Protein AF-Q5LFT4-F1 (afdb_monomer_lite)

pLDDT: mean 88.05, std 17.25, range [31.53, 98.56]

Structure (mmCIF, N/CA/C/O backbone):
data_AF-Q5LFT4-F1
#
_entry.id   AF-Q5LFT4-F1
#
loop_
_atom_site.group_PDB
_atom_site.id
_atom_site.type_symbol
_atom_site.label_atom_id
_atom_site.label_alt_id
_atom_site.label_comp_id
_atom_site.label_asym_id
_atom_site.label_entity_id
_atom_site.label_seq_id
_atom_site.pdbx_PDB_ins_code
_atom_site.Cartn_x
_atom_site.Cartn_y
_atom_site.Cartn_z
_atom_site.occupancy
_atom_site.B_iso_or_equiv
_atom_site.auth_seq_id
_atom_site.auth_comp_id
_atom_site.auth_asym_id
_atom_site.auth_atom_id
_atom_site.pdbx_PDB_model_num
ATOM 1 N N . MET A 1 1 ? -59.122 -11.059 40.284 1.00 36.00 1 MET A N 1
ATOM 2 C CA . MET A 1 1 ? -59.411 -11.494 41.665 1.00 36.00 1 MET A CA 1
ATOM 3 C C . MET A 1 1 ? -59.414 -10.267 42.552 1.00 36.00 1 MET A C 1
ATOM 5 O O . MET A 1 1 ? -58.391 -9.610 42.670 1.00 36.00 1 MET A O 1
ATOM 9 N N . ILE A 1 2 ? -60.594 -9.911 43.050 1.00 34.75 2 ILE A N 1
ATOM 10 C CA . ILE A 1 2 ? -60.860 -8.735 43.880 1.00 34.75 2 ILE A CA 1
ATOM 11 C C . ILE A 1 2 ? -60.683 -9.189 45.331 1.00 34.75 2 ILE A C 1
ATOM 13 O O . ILE A 1 2 ? -61.439 -10.044 45.787 1.00 34.75 2 ILE A O 1
ATOM 17 N N . TYR A 1 3 ? -59.676 -8.677 46.039 1.00 35.31 3 TYR A N 1
ATOM 18 C CA . TYR A 1 3 ? -59.532 -8.942 47.471 1.00 35.31 3 TYR A CA 1
ATOM 19 C C . TYR A 1 3 ? -60.435 -7.983 48.251 1.00 35.31 3 TYR A C 1
ATOM 21 O O . TYR A 1 3 ? -60.160 -6.793 48.376 1.00 35.31 3 TYR A O 1
ATOM 29 N N . SER A 1 4 ? -61.546 -8.538 48.728 1.00 31.53 4 SER A N 1
ATOM 30 C CA . SER A 1 4 ? -62.495 -7.930 49.656 1.00 31.53 4 SER A CA 1
ATOM 31 C C . SER A 1 4 ? -61.867 -7.865 51.052 1.00 31.53 4 SER A C 1
ATOM 33 O O . SER A 1 4 ? -61.564 -8.902 51.637 1.00 31.53 4 SER A O 1
ATOM 35 N N . ILE A 1 5 ? -61.664 -6.661 51.587 1.00 43.78 5 ILE A N 1
ATOM 36 C CA . ILE A 1 5 ? -61.219 -6.442 52.972 1.00 43.78 5 ILE A CA 1
ATOM 37 C C . ILE A 1 5 ? -62.474 -6.411 53.861 1.00 43.78 5 ILE A C 1
ATOM 39 O O . ILE A 1 5 ? -63.347 -5.576 53.615 1.00 43.78 5 ILE A O 1
ATOM 43 N N . PRO A 1 6 ? -62.627 -7.296 54.864 1.00 46.00 6 PRO A N 1
ATOM 44 C CA . PRO A 1 6 ? -63.807 -7.294 55.713 1.00 46.00 6 PRO A CA 1
ATOM 45 C C . PRO A 1 6 ? -63.747 -6.146 56.729 1.00 46.00 6 PRO A C 1
ATOM 47 O O . PRO A 1 6 ? -62.791 -5.989 57.485 1.00 46.00 6 PRO A O 1
ATOM 50 N N . PHE A 1 7 ? -64.821 -5.362 56.728 1.00 41.53 7 PHE A N 1
ATOM 51 C CA . PHE A 1 7 ? -65.190 -4.369 57.728 1.00 41.53 7 PHE A CA 1
ATOM 52 C C . PHE A 1 7 ? -65.505 -5.104 59.044 1.00 41.53 7 PHE A C 1
ATOM 54 O O . PHE A 1 7 ? -66.474 -5.863 59.099 1.00 41.53 7 PHE A O 1
ATOM 61 N N . LEU A 1 8 ? -64.690 -4.930 60.090 1.00 37.78 8 LEU A N 1
ATOM 62 C CA . LEU A 1 8 ? -64.939 -5.533 61.404 1.00 37.78 8 LEU A CA 1
ATOM 63 C C . LEU A 1 8 ? -65.570 -4.516 62.359 1.00 37.78 8 LEU A C 1
ATOM 65 O O . LEU A 1 8 ? -65.006 -3.472 62.678 1.00 37.78 8 LEU A O 1
ATOM 69 N N . PHE A 1 9 ? -66.790 -4.871 62.749 1.00 34.69 9 PHE A N 1
ATOM 70 C CA . PHE A 1 9 ? -67.736 -4.182 63.614 1.00 34.69 9 PHE A CA 1
ATOM 71 C C . PHE A 1 9 ? -67.238 -4.100 65.070 1.00 34.69 9 PHE A C 1
ATOM 73 O O . PHE A 1 9 ? -66.646 -5.043 65.592 1.00 34.69 9 PHE A O 1
ATOM 80 N N . PHE A 1 10 ? -67.536 -2.976 65.724 1.00 38.88 10 PHE A N 1
ATOM 81 C CA . PHE A 1 10 ? -67.342 -2.719 67.155 1.00 38.88 10 PHE A CA 1
ATOM 82 C C . PHE A 1 10 ? -68.071 -3.748 68.041 1.00 38.88 10 PHE A C 1
ATOM 84 O O . PHE A 1 10 ? -69.257 -4.004 67.836 1.00 38.88 10 PHE A O 1
ATOM 91 N N . ILE A 1 11 ? -67.405 -4.236 69.096 1.00 40.25 11 ILE A N 1
ATOM 92 C CA . ILE A 1 11 ? -68.049 -4.846 70.271 1.00 40.25 11 ILE A CA 1
ATOM 93 C C . ILE A 1 11 ? -67.801 -3.925 71.470 1.00 40.25 11 ILE A C 1
ATOM 95 O O . ILE A 1 11 ? -66.658 -3.640 71.824 1.00 40.25 11 ILE A O 1
ATOM 99 N N . ILE A 1 12 ? -68.892 -3.445 72.070 1.00 46.78 12 ILE A N 1
ATOM 100 C CA . ILE A 1 12 ? -68.920 -2.630 73.289 1.00 46.78 12 ILE A CA 1
ATOM 101 C C . ILE A 1 12 ? -68.927 -3.572 74.498 1.00 46.78 12 ILE A C 1
ATOM 103 O O . ILE A 1 12 ? -69.844 -4.379 74.636 1.00 46.78 12 ILE A O 1
ATOM 107 N N . VAL A 1 13 ? -67.946 -3.428 75.393 1.00 38.72 13 VAL A N 1
ATOM 108 C CA . VAL A 1 13 ? -67.986 -3.955 76.767 1.00 38.72 13 VAL A CA 1
ATOM 109 C C . VAL A 1 13 ? -67.486 -2.861 77.722 1.00 38.72 13 VAL A C 1
ATOM 111 O O . VAL A 1 13 ? -66.327 -2.461 77.675 1.00 38.72 13 VAL A O 1
ATOM 114 N N . SER A 1 14 ? -68.390 -2.365 78.571 1.00 36.94 14 SER A N 1
ATOM 115 C CA . SER A 1 14 ? -68.135 -1.596 79.807 1.00 36.94 14 SER A CA 1
ATOM 116 C C . SER A 1 14 ? -67.739 -2.574 80.934 1.00 36.94 14 SER A C 1
ATOM 118 O O . SER A 1 14 ? -68.188 -3.711 80.900 1.00 36.94 14 SER A O 1
ATOM 120 N N . CYS A 1 15 ? -66.959 -2.293 81.984 1.00 38.97 15 CYS A N 1
ATOM 121 C CA . CYS A 1 15 ? -66.561 -1.077 82.697 1.00 38.97 15 CYS A CA 1
ATOM 122 C C . CYS A 1 15 ? -65.324 -1.411 83.563 1.00 38.97 15 CYS A C 1
ATOM 124 O O . CYS A 1 15 ? -65.348 -2.438 84.234 1.00 38.97 15 CYS A O 1
ATOM 126 N N . SER A 1 16 ? -64.341 -0.513 83.677 1.00 33.16 16 SER A N 1
ATOM 127 C CA . SER A 1 16 ? -63.605 -0.272 84.936 1.00 33.16 16 SER A CA 1
ATOM 128 C C . SER A 1 16 ? -62.656 0.914 84.772 1.00 33.16 16 SER A C 1
ATOM 130 O O . SER A 1 16 ? -61.897 0.972 83.810 1.00 33.16 16 SER A O 1
ATOM 132 N N . ASN A 1 17 ? -62.731 1.857 85.711 1.00 50.16 17 ASN A N 1
ATOM 133 C CA . ASN A 1 17 ? -61.932 3.077 85.781 1.00 50.16 17 ASN A CA 1
ATOM 134 C C . ASN A 1 17 ? -60.435 2.835 85.528 1.00 50.16 17 ASN A C 1
ATOM 136 O O . ASN A 1 17 ? -59.702 2.412 86.416 1.00 50.16 17 ASN A O 1
ATOM 140 N N . SER A 1 18 ? -59.966 3.235 84.354 1.00 38.97 18 SER A N 1
ATOM 141 C CA . SER A 1 18 ? -58.643 3.820 84.195 1.00 38.97 18 SER A CA 1
ATOM 142 C C . SER A 1 18 ? -58.851 5.049 83.341 1.00 38.97 18 SER A C 1
ATOM 144 O O . SER A 1 18 ? -59.435 4.938 82.264 1.00 38.97 18 SER A O 1
ATOM 146 N N . SER A 1 19 ? -58.449 6.203 83.859 1.00 40.53 19 SER A N 1
ATOM 147 C CA . SER A 1 19 ? -58.407 7.486 83.172 1.00 40.53 19 SER A CA 1
ATOM 148 C C . SER A 1 19 ? -58.175 7.261 81.683 1.00 40.53 19 SER A C 1
ATOM 150 O O . SER A 1 19 ? -57.100 6.806 81.297 1.00 40.53 19 SER A O 1
ATOM 152 N N . THR A 1 20 ? -59.192 7.505 80.855 1.00 46.06 20 THR A N 1
ATOM 153 C CA . THR A 1 20 ? -58.996 7.663 79.419 1.00 46.06 20 THR A CA 1
ATOM 154 C C . THR A 1 20 ? -58.021 8.813 79.283 1.00 46.06 20 THR A C 1
ATOM 156 O O . THR A 1 20 ? -58.406 9.981 79.342 1.00 46.06 20 THR A O 1
ATOM 159 N N . GLU A 1 21 ? -56.739 8.478 79.208 1.00 45.53 21 GLU A N 1
ATOM 160 C CA . GLU A 1 21 ? -55.692 9.393 78.829 1.00 45.53 21 GLU A CA 1
ATOM 161 C C . GLU A 1 21 ? -56.046 9.760 77.393 1.00 45.53 21 GLU A C 1
ATOM 163 O O . GLU A 1 21 ? -55.805 9.010 76.446 1.00 45.53 21 GLU A O 1
ATOM 168 N N . MET A 1 22 ? -56.787 10.858 77.246 1.00 52.91 22 MET A N 1
ATOM 169 C CA . MET A 1 22 ? -57.107 11.411 75.948 1.00 52.91 22 MET A CA 1
ATOM 170 C C . MET A 1 22 ? -55.776 11.809 75.331 1.00 52.91 22 MET A C 1
ATOM 172 O O . MET A 1 22 ? -55.240 12.880 75.610 1.00 52.91 22 MET A O 1
ATOM 176 N N . VAL A 1 23 ? -55.207 10.907 74.531 1.00 57.97 23 VAL A N 1
ATOM 177 C CA . VAL A 1 23 ? -54.026 11.184 73.726 1.00 57.97 23 VAL A CA 1
ATOM 178 C C . VAL A 1 23 ? -54.351 12.437 72.925 1.00 57.97 23 VAL A C 1
ATOM 180 O O . VAL A 1 23 ? -55.285 12.446 72.122 1.00 57.97 23 VAL A O 1
ATOM 183 N N . ALA A 1 24 ? -53.627 13.519 73.215 1.00 69.12 24 ALA A N 1
ATOM 184 C CA . ALA A 1 24 ? -53.863 14.808 72.590 1.00 69.12 24 ALA A CA 1
ATOM 185 C C . ALA A 1 24 ? -53.864 14.637 71.066 1.00 69.12 24 ALA A C 1
ATOM 187 O O . ALA A 1 24 ? -52.971 13.989 70.517 1.00 69.12 24 ALA A O 1
ATOM 188 N N . LYS A 1 25 ? -54.852 15.229 70.385 1.00 75.75 25 LYS A N 1
ATOM 189 C CA . LYS A 1 25 ? -54.994 15.205 68.919 1.00 75.75 25 LYS A CA 1
ATOM 190 C C . LYS A 1 25 ? -53.668 15.507 68.198 1.00 75.75 25 LYS A C 1
ATOM 192 O O . LYS A 1 25 ? -53.343 14.861 67.210 1.00 75.75 25 LYS A O 1
ATOM 197 N N . SER A 1 26 ? -52.846 16.378 68.788 1.00 80.19 26 SER A N 1
ATOM 198 C CA . SER A 1 26 ? -51.495 16.715 68.331 1.00 80.19 26 SER A CA 1
ATOM 199 C C . SER A 1 26 ? -50.545 15.520 68.170 1.00 80.19 26 SER A C 1
ATOM 201 O O . SER A 1 26 ? -49.732 15.530 67.253 1.00 80.19 26 SER A O 1
ATOM 203 N N . LYS A 1 27 ? -50.636 14.476 69.007 1.00 78.62 27 LYS A N 1
ATOM 204 C CA . LYS A 1 27 ? -49.818 13.255 68.871 1.00 78.62 27 LYS A CA 1
ATOM 205 C C . LYS A 1 27 ? -50.250 12.403 67.674 1.00 78.62 27 LYS A C 1
ATOM 207 O O . LYS A 1 27 ? -49.397 11.814 67.016 1.00 78.62 27 LYS A O 1
ATOM 212 N N . TYR A 1 28 ? -51.550 12.347 67.375 1.00 79.62 28 TYR A N 1
ATOM 213 C CA . TYR A 1 28 ? -52.054 11.669 66.177 1.00 79.62 28 TYR A CA 1
ATOM 214 C C . TYR A 1 28 ? -51.706 12.450 64.908 1.00 79.62 28 TYR A C 1
ATOM 216 O O . TYR A 1 28 ? -51.195 11.860 63.960 1.00 79.62 28 TYR A O 1
ATOM 224 N N . ASP A 1 29 ? -51.903 13.769 64.922 1.00 85.56 29 ASP A N 1
ATOM 225 C CA . ASP A 1 29 ? -51.567 14.649 63.801 1.00 85.56 29 ASP A CA 1
ATOM 226 C C . ASP A 1 29 ? -50.057 14.602 63.483 1.00 85.56 29 ASP A C 1
ATOM 228 O O . ASP A 1 29 ? -49.676 14.510 62.317 1.00 85.56 29 ASP A O 1
ATOM 232 N N . ALA A 1 30 ? -49.192 14.562 64.507 1.00 86.75 30 ALA A N 1
ATOM 233 C CA . ALA A 1 30 ? -47.745 14.398 64.339 1.00 86.75 30 ALA A CA 1
ATOM 234 C C . ALA A 1 30 ? -47.373 13.055 63.691 1.00 86.75 30 ALA A C 1
ATOM 236 O O . ALA A 1 30 ? -46.549 13.015 62.782 1.00 86.75 30 ALA A O 1
ATOM 237 N N . LYS A 1 31 ? -48.017 11.957 64.107 1.00 85.94 31 LYS A N 1
ATOM 238 C CA . LYS A 1 31 ? -47.759 10.630 63.534 1.00 85.94 31 LYS A CA 1
ATOM 239 C C . LYS A 1 31 ? -48.240 10.530 62.082 1.00 85.94 31 LYS A C 1
ATOM 241 O O . LYS A 1 31 ? -47.582 9.910 61.256 1.00 85.94 31 LYS A O 1
ATOM 246 N N . ILE A 1 32 ? -49.367 11.162 61.749 1.00 85.75 32 ILE A N 1
ATOM 247 C CA . ILE A 1 32 ? -49.861 11.265 60.365 1.00 85.75 32 ILE A CA 1
ATOM 248 C C . ILE A 1 32 ? -48.874 12.057 59.496 1.00 85.75 32 ILE A C 1
ATOM 250 O O . ILE A 1 32 ? -48.607 11.652 58.365 1.00 85.75 32 ILE A O 1
ATOM 254 N N . ALA A 1 33 ? -48.314 13.152 60.017 1.00 89.50 33 ALA A N 1
ATOM 255 C CA . ALA A 1 33 ? -47.294 13.933 59.320 1.00 89.50 33 ALA A CA 1
ATOM 256 C C . ALA A 1 33 ? -46.006 13.123 59.087 1.00 89.50 33 ALA A C 1
ATOM 258 O O . ALA A 1 33 ? -45.506 13.106 57.966 1.00 89.50 33 ALA A O 1
ATOM 259 N N . GLU A 1 34 ? -45.533 12.385 60.095 1.00 89.12 34 GLU A N 1
ATOM 260 C CA . GLU A 1 34 ? -44.371 11.490 59.989 1.00 89.12 34 GLU A CA 1
ATOM 261 C C . GLU A 1 34 ? -44.584 10.398 58.928 1.00 89.12 34 GLU A C 1
ATOM 263 O O . GLU A 1 34 ? -43.729 10.186 58.072 1.00 89.12 34 GLU A O 1
ATOM 268 N N . TYR A 1 35 ? -45.752 9.744 58.911 1.00 86.56 35 TYR A N 1
ATOM 269 C CA . TYR A 1 35 ? -46.076 8.758 57.872 1.00 86.56 35 TYR A CA 1
ATOM 270 C C . TYR A 1 35 ? -46.136 9.371 56.473 1.00 86.56 35 TYR A C 1
ATOM 272 O O . TYR A 1 35 ? -45.742 8.723 55.502 1.00 86.56 35 TYR A O 1
ATOM 280 N N . LYS A 1 36 ? -46.633 10.606 56.353 1.00 90.81 36 LYS A N 1
ATOM 281 C CA . LYS A 1 36 ? -46.682 11.314 55.073 1.00 90.81 36 LYS A CA 1
ATOM 282 C C . LYS A 1 36 ? -45.273 11.627 54.569 1.00 90.81 36 LYS A C 1
ATOM 284 O O . LYS A 1 36 ? -44.972 11.319 53.420 1.00 90.81 36 LYS A O 1
ATOM 289 N N . GLU A 1 37 ? -44.412 12.156 55.435 1.00 90.44 37 GLU A N 1
ATOM 290 C CA . GLU A 1 37 ? -43.011 12.444 55.114 1.00 90.44 37 GLU A CA 1
ATOM 291 C C . GLU A 1 37 ? -42.242 11.166 54.752 1.00 90.44 37 GLU A C 1
ATOM 293 O O . GLU A 1 37 ? -41.537 11.135 53.746 1.00 90.44 37 GLU A O 1
ATOM 298 N N . LEU A 1 38 ? -42.430 10.076 55.502 1.00 88.38 38 LEU A N 1
ATOM 299 C CA . LEU A 1 38 ? -41.794 8.790 55.211 1.00 88.38 38 LEU A CA 1
ATOM 300 C C . LEU A 1 38 ? -42.212 8.244 53.839 1.00 88.38 38 LEU A C 1
ATOM 302 O O . LEU A 1 38 ? -41.377 7.736 53.093 1.00 88.38 38 LEU A O 1
ATOM 306 N N . ASN A 1 39 ? -43.493 8.364 53.488 1.00 88.88 39 ASN A N 1
ATOM 307 C CA . ASN A 1 39 ? -44.003 7.915 52.194 1.00 88.88 39 ASN A CA 1
ATOM 308 C C . ASN A 1 39 ? -43.460 8.776 51.037 1.00 88.88 39 ASN A C 1
ATOM 310 O O . ASN A 1 39 ? -43.103 8.245 49.986 1.00 88.88 39 ASN A O 1
ATOM 314 N N . GLU A 1 40 ? -43.338 10.092 51.238 1.00 89.12 40 GLU A N 1
ATOM 315 C CA . GLU A 1 40 ? -42.702 11.007 50.279 1.00 89.12 40 GLU A CA 1
ATOM 316 C C . GLU A 1 40 ? -41.208 10.683 50.096 1.00 89.12 40 GLU A C 1
ATOM 318 O O . GLU A 1 40 ? -40.722 10.596 48.966 1.00 89.12 40 GLU A O 1
ATOM 323 N N . GLN A 1 41 ? -40.486 10.403 51.186 1.00 86.12 41 GLN A N 1
ATOM 324 C CA . GLN A 1 41 ? -39.090 9.958 51.133 1.00 86.12 41 GLN A CA 1
ATOM 325 C C . GLN A 1 41 ? -38.945 8.605 50.422 1.00 86.12 41 GLN A C 1
ATOM 327 O O . GLN A 1 41 ? -38.037 8.428 49.607 1.00 86.12 41 GLN A O 1
ATOM 332 N N . GLN A 1 42 ? -39.845 7.654 50.683 1.00 85.56 42 GLN A N 1
ATOM 333 C CA . GLN A 1 42 ? -39.837 6.346 50.029 1.00 85.56 42 GLN A CA 1
ATOM 334 C C . GLN A 1 42 ? -40.078 6.470 48.519 1.00 85.56 42 GLN A C 1
ATOM 336 O O . GLN A 1 42 ? -39.382 5.818 47.737 1.00 85.56 42 GLN A O 1
ATOM 341 N N . ALA A 1 43 ? -41.008 7.332 48.098 1.00 87.12 43 ALA A N 1
ATOM 342 C CA . ALA A 1 43 ? -41.249 7.621 46.687 1.00 87.12 43 ALA A CA 1
ATOM 343 C C . ALA A 1 43 ? -39.998 8.202 46.002 1.00 87.12 43 ALA A C 1
ATOM 345 O O . ALA A 1 43 ? -39.598 7.707 44.948 1.00 87.12 43 ALA A O 1
ATOM 346 N N . ALA A 1 44 ? -39.326 9.167 46.640 1.00 84.69 44 ALA A N 1
ATOM 347 C CA . ALA A 1 44 ? -38.103 9.775 46.113 1.00 84.69 44 ALA A CA 1
ATOM 348 C C . ALA A 1 44 ? -36.952 8.760 45.947 1.00 84.69 44 ALA A C 1
ATOM 350 O O . ALA A 1 44 ? -36.223 8.798 44.957 1.00 84.69 44 ALA A O 1
ATOM 351 N N . VAL A 1 45 ? -36.799 7.814 46.881 1.00 82.94 45 VAL A N 1
ATOM 352 C CA . VAL A 1 45 ? -35.787 6.742 46.792 1.00 82.94 45 VAL A CA 1
ATOM 353 C C . VAL A 1 45 ? -36.100 5.751 45.669 1.00 82.94 45 VAL A C 1
ATOM 355 O O . VAL A 1 45 ? -35.189 5.288 44.981 1.00 82.94 45 VAL A O 1
ATOM 358 N N . ILE A 1 46 ? -37.372 5.396 45.471 1.00 82.94 46 ILE A N 1
ATOM 359 C CA . ILE A 1 46 ? -37.786 4.509 44.372 1.00 82.94 46 ILE A CA 1
ATOM 360 C C . ILE A 1 46 ? -37.499 5.171 43.022 1.00 82.94 46 ILE A C 1
ATOM 362 O O . ILE A 1 46 ? -36.958 4.519 42.127 1.00 82.94 46 ILE A O 1
ATOM 366 N N . GLU A 1 47 ? -37.830 6.454 42.884 1.00 87.12 47 GLU A N 1
ATOM 367 C CA . GLU A 1 47 ? -37.588 7.221 41.663 1.00 87.12 47 GLU A CA 1
ATOM 368 C C . GLU A 1 47 ? -36.090 7.344 41.346 1.00 87.12 47 GLU A C 1
ATOM 370 O O . GLU A 1 47 ? -35.674 7.012 40.234 1.00 87.12 47 GLU A O 1
ATOM 375 N N . ASP A 1 48 ? -35.267 7.706 42.335 1.00 84.00 48 ASP A N 1
ATOM 376 C CA . ASP A 1 48 ? -33.806 7.774 42.197 1.00 84.00 48 ASP A CA 1
ATOM 377 C C . ASP A 1 48 ? -33.209 6.413 41.796 1.00 84.00 48 ASP A C 1
ATOM 379 O O . ASP A 1 48 ? -32.434 6.317 40.842 1.00 84.00 48 ASP A O 1
ATOM 383 N N . ASN A 1 49 ? -33.627 5.320 42.440 1.00 82.56 49 ASN A N 1
ATOM 384 C CA . ASN A 1 49 ? -33.170 3.976 42.077 1.00 82.56 49 ASN A CA 1
ATOM 385 C C . ASN A 1 49 ? -33.586 3.572 40.654 1.00 82.56 49 ASN A C 1
ATOM 387 O O . ASN A 1 49 ? -32.812 2.917 39.946 1.00 82.56 49 ASN A O 1
ATOM 391 N N . LEU A 1 50 ? -34.784 3.964 40.213 1.00 85.94 50 LEU A N 1
ATOM 392 C CA . LEU A 1 50 ? -35.252 3.712 38.853 1.00 85.94 50 LEU A CA 1
ATOM 393 C C . LEU A 1 50 ? -34.420 4.493 37.824 1.00 85.94 50 LEU A C 1
ATOM 395 O O . LEU A 1 50 ? -34.055 3.933 36.788 1.00 85.94 50 LEU A O 1
ATOM 399 N N . GLU A 1 51 ? -34.087 5.756 38.101 1.00 87.19 51 GLU A N 1
ATOM 400 C CA . GLU A 1 51 ? -33.208 6.575 37.255 1.00 87.19 51 GLU A CA 1
ATOM 401 C C . GLU A 1 51 ? -31.808 5.951 37.152 1.00 87.19 51 GLU A C 1
ATOM 403 O O . GLU A 1 51 ? -31.303 5.726 36.047 1.00 87.19 51 GLU A O 1
ATOM 408 N N . LYS A 1 52 ? -31.212 5.568 38.287 1.00 86.31 52 LYS A N 1
ATOM 409 C CA . LYS A 1 52 ? -29.898 4.906 38.341 1.00 86.31 52 LYS A CA 1
ATOM 410 C C . LYS A 1 52 ? -29.887 3.588 37.565 1.00 86.31 52 LYS A C 1
ATOM 412 O O . LYS A 1 52 ? -28.963 3.337 36.790 1.00 86.31 52 LYS A O 1
ATOM 417 N N . SER A 1 53 ? -30.927 2.765 37.717 1.00 86.88 53 SER A N 1
ATOM 418 C CA . SER A 1 53 ? -31.062 1.499 36.985 1.00 86.88 53 SER A CA 1
ATOM 419 C C . SER A 1 53 ? -31.153 1.715 35.471 1.00 86.88 53 SER A C 1
ATOM 421 O O . SER A 1 53 ? -30.484 1.012 34.712 1.00 86.88 53 SER A O 1
ATOM 423 N N . LYS A 1 54 ? -31.903 2.729 35.015 1.00 90.50 54 LYS A N 1
ATOM 424 C CA . LYS A 1 54 ? -31.964 3.102 33.592 1.00 90.50 54 LYS A CA 1
ATOM 425 C C . LYS A 1 54 ? -30.591 3.501 33.053 1.00 90.50 54 LYS A C 1
ATOM 427 O O . LYS A 1 54 ? -30.201 3.022 31.991 1.00 90.50 54 LYS A O 1
ATOM 432 N N . ILE A 1 55 ? -29.844 4.333 33.783 1.00 90.25 55 ILE A N 1
ATOM 433 C CA . ILE A 1 55 ? -28.499 4.755 33.364 1.00 90.25 55 ILE A CA 1
ATOM 434 C C . ILE A 1 55 ? -27.570 3.544 33.239 1.00 90.25 55 ILE A C 1
ATOM 436 O O . ILE A 1 55 ? -26.893 3.403 32.224 1.00 90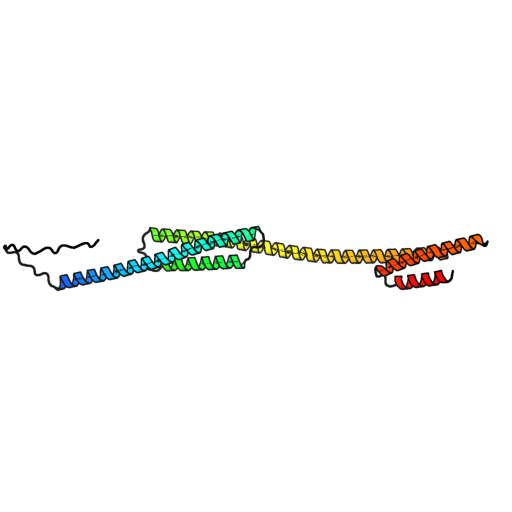.25 55 ILE A O 1
ATOM 440 N N . ILE A 1 56 ? -27.571 2.644 34.224 1.00 90.50 56 ILE A N 1
ATOM 441 C CA . ILE A 1 56 ? -26.730 1.440 34.202 1.00 90.50 56 ILE A CA 1
ATOM 442 C C . ILE A 1 56 ? -27.097 0.520 33.037 1.00 90.50 56 ILE A C 1
ATOM 444 O O . ILE A 1 56 ? -26.206 0.066 32.323 1.00 90.50 56 ILE A O 1
ATOM 448 N N . ASN A 1 57 ? -28.385 0.285 32.790 1.00 93.19 57 ASN A N 1
ATOM 449 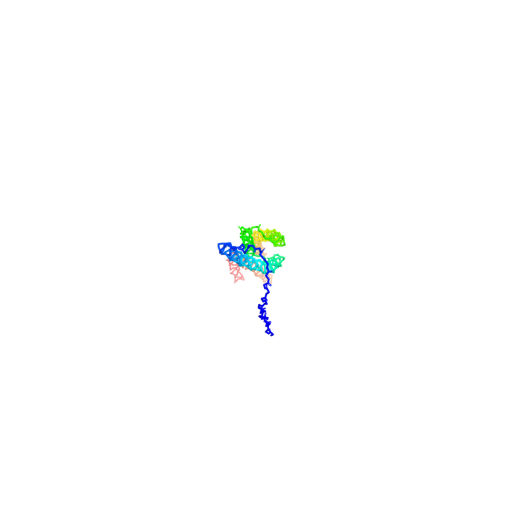C CA . ASN A 1 57 ? -28.825 -0.534 31.658 1.00 93.19 57 ASN A CA 1
ATOM 450 C C . ASN A 1 57 ? -28.399 0.068 30.312 1.00 93.19 57 ASN A C 1
ATOM 452 O O . ASN A 1 57 ? -27.955 -0.661 29.420 1.00 93.19 57 ASN A O 1
ATOM 456 N N . ASN A 1 58 ? -28.469 1.395 30.177 1.00 94.88 58 ASN A N 1
ATOM 457 C CA . ASN A 1 58 ? -27.979 2.087 28.988 1.00 94.88 58 ASN A CA 1
ATOM 458 C C . ASN A 1 58 ? -26.463 1.916 28.834 1.00 94.88 58 ASN A C 1
ATOM 460 O O . ASN A 1 58 ? -25.998 1.578 27.748 1.00 94.88 58 ASN A O 1
ATOM 464 N N . VAL A 1 59 ? -25.697 2.067 29.921 1.00 95.62 59 VAL A N 1
ATOM 465 C CA . VAL A 1 59 ? -24.241 1.843 29.919 1.00 95.62 59 VAL A CA 1
ATOM 466 C C . VAL A 1 59 ? -23.903 0.418 29.480 1.00 95.62 59 VAL A C 1
ATOM 468 O O . VAL A 1 59 ? -23.048 0.239 28.621 1.00 95.62 59 VAL A O 1
ATOM 471 N N . VAL A 1 60 ? -24.587 -0.595 30.016 1.00 95.88 60 VAL A N 1
ATOM 472 C CA . VAL A 1 60 ? -24.373 -2.003 29.635 1.00 95.88 60 VAL A CA 1
ATOM 473 C C . VAL A 1 60 ? -24.682 -2.232 28.154 1.00 95.88 60 VAL A C 1
ATOM 475 O O . VAL A 1 60 ? -23.920 -2.897 27.454 1.00 95.88 60 VAL A O 1
ATOM 478 N N . THR A 1 61 ? -25.777 -1.658 27.657 1.00 97.31 61 THR A N 1
ATOM 479 C CA . THR A 1 61 ? -26.184 -1.799 26.251 1.00 97.31 61 THR A CA 1
ATOM 480 C C . THR A 1 61 ? -25.162 -1.167 25.308 1.00 97.31 61 THR A C 1
ATOM 482 O O . THR A 1 61 ? -24.739 -1.797 24.337 1.00 97.31 61 THR A O 1
ATOM 485 N N . GLU A 1 62 ? -24.712 0.049 25.610 1.00 97.56 62 GLU A N 1
ATOM 486 C CA . GLU A 1 62 ? -23.694 0.745 24.819 1.00 97.56 62 GLU A CA 1
ATOM 487 C C . GLU A 1 62 ? -22.323 0.058 24.916 1.00 97.56 62 GLU A C 1
ATOM 489 O O . GLU A 1 62 ? -21.617 -0.029 23.913 1.00 97.56 62 GLU A O 1
ATOM 494 N N . LEU A 1 63 ? -21.959 -0.516 26.070 1.00 97.25 63 LEU A N 1
ATOM 495 C CA . LEU A 1 63 ? -20.742 -1.327 26.205 1.00 97.25 63 LEU A CA 1
ATOM 496 C C . LEU A 1 63 ? -20.759 -2.565 25.307 1.00 97.25 63 LEU A C 1
ATOM 498 O O . LEU A 1 63 ? -19.737 -2.891 24.705 1.00 97.25 63 LEU A O 1
ATOM 502 N N . ASN A 1 64 ? -21.906 -3.230 25.170 1.00 96.69 64 ASN A N 1
ATOM 503 C CA . ASN A 1 64 ? -22.039 -4.367 24.257 1.00 96.69 64 ASN A CA 1
ATOM 504 C C . ASN A 1 64 ? -21.851 -3.942 22.794 1.00 96.69 64 ASN A C 1
ATOM 506 O O . ASN A 1 64 ? -21.176 -4.634 22.031 1.00 96.69 64 ASN A O 1
ATOM 510 N N . GLN A 1 65 ? -22.385 -2.782 22.404 1.00 97.50 65 GLN A N 1
ATOM 511 C CA . GLN A 1 65 ? -22.145 -2.219 21.071 1.00 97.50 65 GLN A CA 1
ATOM 512 C C . GLN A 1 65 ? -20.669 -1.862 20.868 1.00 97.50 65 GLN A C 1
ATOM 514 O O . GLN A 1 65 ? -20.092 -2.179 19.828 1.00 97.50 65 GLN A O 1
ATOM 519 N N . ILE A 1 66 ? -20.036 -1.249 21.872 1.00 98.06 66 ILE A N 1
ATOM 520 C CA . ILE A 1 66 ? -18.603 -0.943 21.851 1.00 98.06 66 ILE A CA 1
ATOM 521 C C . ILE A 1 66 ? -17.791 -2.221 21.668 1.00 98.06 66 ILE A C 1
ATOM 523 O O . ILE A 1 66 ? -16.902 -2.230 20.830 1.00 98.06 66 ILE A O 1
ATOM 527 N N . ALA A 1 67 ? -18.119 -3.313 22.359 1.00 96.75 67 ALA A N 1
ATOM 528 C CA . ALA A 1 67 ? -17.414 -4.581 22.190 1.00 96.75 67 ALA A CA 1
ATOM 529 C C . ALA A 1 67 ? -17.452 -5.087 20.734 1.00 96.75 67 ALA A C 1
ATOM 531 O O . ALA A 1 67 ? -16.415 -5.494 20.208 1.00 96.75 67 ALA A O 1
ATOM 532 N N . GLY A 1 68 ? -18.608 -5.002 20.065 1.00 97.75 68 GLY A N 1
ATOM 533 C CA . GLY A 1 68 ? -18.740 -5.342 18.642 1.00 97.75 68 GLY A CA 1
ATOM 534 C C . GLY A 1 68 ? -17.933 -4.416 17.722 1.00 97.75 68 GLY A C 1
ATOM 535 O O . GLY A 1 68 ? -17.239 -4.882 16.814 1.00 97.75 68 GLY A O 1
ATOM 536 N N . ASN A 1 69 ? -17.950 -3.110 17.995 1.00 97.81 69 ASN A N 1
ATOM 537 C CA . ASN A 1 69 ? -17.177 -2.122 17.236 1.00 97.81 69 ASN A CA 1
ATOM 538 C C . ASN A 1 69 ? -15.666 -2.306 17.427 1.00 97.81 69 ASN A C 1
ATOM 540 O O . ASN A 1 69 ? -14.915 -2.227 16.459 1.00 97.81 69 ASN A O 1
ATOM 544 N N . THR A 1 70 ? -15.220 -2.589 18.653 1.00 97.88 70 THR A N 1
ATOM 545 C CA . THR A 1 70 ? -13.821 -2.885 18.980 1.00 97.88 70 THR A CA 1
ATOM 546 C C . THR A 1 70 ? -13.352 -4.152 18.277 1.00 97.88 70 THR A C 1
ATOM 548 O O . THR A 1 70 ? -12.250 -4.173 17.738 1.00 97.88 70 THR A O 1
ATOM 551 N N . HIS A 1 71 ? -14.182 -5.198 18.236 1.00 98.00 71 HIS A N 1
ATOM 552 C CA . HIS A 1 71 ? -13.853 -6.411 17.490 1.00 98.00 71 HIS A CA 1
ATOM 553 C C . HIS A 1 71 ? -13.705 -6.128 15.991 1.00 98.00 71 HIS A C 1
ATOM 555 O O . HIS A 1 71 ? -12.710 -6.524 15.393 1.00 98.00 71 HIS A O 1
ATOM 561 N N . SER A 1 72 ? -14.640 -5.376 15.407 1.00 97.94 72 SER A N 1
ATOM 562 C CA . SER A 1 72 ? -14.571 -4.980 13.994 1.00 97.94 72 SER A CA 1
ATOM 563 C C . SER A 1 72 ? -13.322 -4.145 13.697 1.00 97.94 72 SER A C 1
ATOM 565 O O . SER A 1 72 ? -12.635 -4.393 12.712 1.00 97.94 72 SER A O 1
ATOM 567 N N . LEU A 1 73 ? -12.984 -3.193 14.576 1.00 98.38 73 LEU A N 1
ATOM 568 C CA . LEU A 1 73 ? -11.752 -2.412 14.469 1.00 98.38 73 LEU A CA 1
ATOM 569 C C . LEU A 1 73 ? -10.523 -3.319 14.500 1.00 98.38 73 LEU A C 1
ATOM 571 O O . LEU A 1 73 ? -9.659 -3.181 13.646 1.00 98.38 73 LEU A O 1
ATOM 575 N N . ARG A 1 74 ? -10.452 -4.262 15.445 1.00 98.25 74 ARG A N 1
ATOM 576 C CA . ARG A 1 74 ? -9.338 -5.212 15.537 1.00 98.25 74 ARG A CA 1
ATOM 577 C C . ARG A 1 74 ? -9.155 -5.988 14.233 1.00 98.25 74 ARG A C 1
ATOM 579 O O . ARG A 1 74 ? -8.052 -6.010 13.704 1.00 98.25 74 ARG A O 1
ATOM 586 N N . VAL A 1 75 ? -10.237 -6.540 13.683 1.00 98.19 75 VAL A N 1
ATOM 587 C CA . VAL A 1 75 ? -10.211 -7.249 12.393 1.00 98.19 75 VAL A CA 1
ATOM 588 C C . VAL A 1 75 ? -9.729 -6.329 11.266 1.00 98.19 75 VAL A C 1
ATOM 590 O O . VAL A 1 75 ? -8.952 -6.750 10.413 1.00 98.19 75 VAL A O 1
ATOM 593 N N . ASN A 1 76 ? -10.137 -5.060 11.254 1.00 97.81 76 ASN A N 1
ATOM 594 C CA . ASN A 1 76 ? -9.654 -4.098 10.263 1.00 97.81 76 ASN A CA 1
ATOM 595 C C . ASN A 1 76 ? -8.152 -3.813 10.420 1.00 97.81 76 ASN A C 1
ATOM 597 O O . ASN A 1 76 ? -7.444 -3.739 9.418 1.00 97.81 76 ASN A O 1
ATOM 601 N N . VAL A 1 77 ? -7.649 -3.685 11.653 1.00 97.62 77 VAL A N 1
ATOM 602 C CA . VAL A 1 77 ? -6.213 -3.504 11.939 1.00 97.62 77 VAL A CA 1
ATOM 603 C C . VAL A 1 77 ? -5.398 -4.716 11.490 1.00 97.62 77 VAL A C 1
ATOM 605 O O . VAL A 1 77 ? -4.368 -4.543 10.841 1.00 97.62 77 VAL A O 1
ATOM 608 N N . GLU A 1 78 ? -5.881 -5.932 11.755 1.00 96.06 78 GLU A N 1
ATOM 609 C CA . GLU A 1 78 ? -5.248 -7.183 11.307 1.00 96.06 78 GLU A CA 1
ATOM 610 C C . GLU A 1 78 ? -5.143 -7.259 9.775 1.00 96.06 78 GLU A C 1
ATOM 612 O O . GLU A 1 78 ? -4.140 -7.726 9.238 1.00 96.06 78 GLU A O 1
ATOM 617 N N . HIS A 1 79 ? -6.144 -6.741 9.059 1.00 96.25 79 HIS A N 1
ATOM 618 C CA . HIS A 1 79 ? -6.141 -6.656 7.596 1.00 96.25 79 HIS A CA 1
ATOM 619 C C . HIS A 1 79 ? -5.451 -5.397 7.038 1.00 96.25 79 HIS A C 1
ATOM 621 O O . HIS A 1 79 ? -5.437 -5.200 5.823 1.00 96.25 79 HIS A O 1
ATOM 627 N N . GLY A 1 80 ? -4.893 -4.531 7.890 1.00 94.12 80 GLY A N 1
ATOM 628 C CA . GLY A 1 80 ? -4.211 -3.302 7.471 1.00 94.12 80 GLY A CA 1
ATOM 629 C C . GLY A 1 80 ? -5.134 -2.210 6.914 1.00 94.12 80 GLY A C 1
ATOM 630 O O . GLY A 1 80 ? -4.666 -1.296 6.240 1.00 94.12 80 GLY A O 1
ATOM 631 N N . VAL A 1 81 ? -6.439 -2.297 7.182 1.00 95.81 81 VAL A N 1
ATOM 632 C CA . VAL A 1 81 ? -7.467 -1.315 6.780 1.00 95.81 81 VAL A CA 1
ATOM 633 C C . VAL A 1 81 ? -8.085 -0.594 7.985 1.00 95.81 81 VAL A C 1
ATOM 635 O O . VAL A 1 81 ? -9.133 0.034 7.876 1.00 95.81 81 VAL A O 1
ATOM 638 N N . GLY A 1 82 ? -7.459 -0.706 9.159 1.00 95.06 82 GLY A N 1
ATOM 639 C CA . GLY A 1 82 ? -7.897 -0.034 10.378 1.00 95.06 82 GLY A CA 1
ATOM 640 C C . GLY A 1 82 ? -7.780 1.487 10.278 1.00 95.06 82 GLY A C 1
ATOM 641 O O . GLY A 1 82 ? -6.773 2.018 9.808 1.00 95.06 82 GLY A O 1
ATOM 642 N N . GLU A 1 83 ? -8.793 2.196 10.778 1.00 95.00 83 GLU A N 1
ATOM 643 C CA . GLU A 1 83 ? -8.826 3.658 10.767 1.00 95.00 83 GLU A CA 1
ATOM 644 C C . GLU A 1 83 ? -8.716 4.254 12.178 1.00 95.00 83 GLU A C 1
ATOM 646 O O . GLU A 1 83 ? -9.395 3.831 13.119 1.00 95.00 83 GLU A O 1
ATOM 651 N N . LEU A 1 84 ? -7.897 5.304 12.323 1.00 96.00 84 LEU A N 1
ATOM 652 C CA . LEU A 1 84 ? -7.772 6.050 13.583 1.00 96.00 84 LEU A CA 1
ATOM 653 C C . LEU A 1 84 ? -9.091 6.718 14.001 1.00 96.00 84 LEU A C 1
ATOM 655 O O . LEU A 1 84 ? -9.358 6.836 15.195 1.00 96.00 84 LEU A O 1
ATOM 659 N N . SER A 1 85 ? -9.915 7.131 13.035 1.00 95.88 85 SER A N 1
ATOM 660 C CA . SER A 1 85 ? -11.252 7.706 13.244 1.00 95.88 85 SER A CA 1
ATOM 661 C C . SER A 1 85 ? -12.166 6.749 14.010 1.00 95.88 85 SER A C 1
ATOM 663 O O . SER A 1 85 ? -12.765 7.141 15.009 1.00 95.88 85 SER A O 1
ATOM 665 N N . GLN A 1 86 ? -12.222 5.483 13.588 1.00 96.31 86 GLN A N 1
ATOM 666 C CA . GLN A 1 86 ? -13.030 4.445 14.226 1.00 96.31 86 GLN A CA 1
ATOM 667 C C . GLN A 1 86 ? -12.576 4.202 15.672 1.00 96.31 86 GLN A C 1
ATOM 669 O O . GLN A 1 86 ? -13.398 4.100 16.583 1.00 96.31 86 GLN A O 1
ATOM 674 N N . ALA A 1 87 ? -11.262 4.150 15.903 1.00 97.00 87 ALA A N 1
ATOM 675 C CA . ALA A 1 87 ? -10.705 3.999 17.243 1.00 97.00 87 ALA A CA 1
ATOM 676 C C . ALA A 1 87 ? -11.015 5.207 18.147 1.00 97.00 87 ALA A C 1
ATOM 678 O O . ALA A 1 87 ? -11.356 5.038 19.320 1.00 97.00 87 ALA A O 1
ATOM 679 N N . GLU A 1 88 ? -10.943 6.423 17.603 1.00 96.56 88 GLU A N 1
ATOM 680 C CA . GLU A 1 88 ? -11.262 7.654 18.328 1.00 96.56 88 GLU A CA 1
ATOM 681 C C . GLU A 1 88 ? -12.751 7.745 18.682 1.00 96.56 88 GLU A C 1
ATOM 683 O O . GLU A 1 88 ? -13.091 8.093 19.812 1.00 96.56 88 GLU A O 1
ATOM 688 N N . GLU A 1 89 ? -13.644 7.352 17.771 1.00 97.44 89 GLU A N 1
ATOM 689 C CA . GLU A 1 89 ? -15.085 7.301 18.034 1.00 97.44 89 GLU A CA 1
ATOM 690 C C . GLU A 1 89 ? -15.410 6.346 19.193 1.00 97.44 89 GLU A C 1
ATOM 692 O O . GLU A 1 89 ? -16.171 6.691 20.103 1.00 97.44 89 GLU A O 1
ATOM 697 N N . ILE A 1 90 ? -14.808 5.150 19.201 1.00 97.88 90 ILE A N 1
ATOM 698 C CA . ILE A 1 90 ? -14.988 4.192 20.299 1.00 97.88 90 ILE A CA 1
ATOM 699 C C . ILE A 1 90 ? -14.481 4.791 21.617 1.00 97.88 90 ILE A C 1
ATOM 701 O O . ILE A 1 90 ? -15.171 4.706 22.636 1.00 97.88 90 ILE A O 1
ATOM 705 N N . ASN A 1 91 ? -13.314 5.437 21.602 1.00 97.25 91 ASN A N 1
ATOM 706 C CA . ASN A 1 91 ? -12.739 6.056 22.793 1.00 97.25 91 ASN A CA 1
ATOM 707 C C . ASN A 1 91 ? -13.632 7.183 23.349 1.00 97.25 91 ASN A C 1
ATOM 709 O O . ASN A 1 91 ? -13.867 7.258 24.554 1.00 97.25 91 ASN A O 1
ATOM 713 N N . GLN A 1 92 ? -14.214 8.020 22.486 1.00 97.62 92 GLN A N 1
ATOM 714 C CA . GLN A 1 92 ? -15.162 9.068 22.891 1.00 97.62 92 GLN A CA 1
ATOM 715 C C . GLN A 1 92 ? -16.438 8.497 23.524 1.00 97.62 92 GLN A C 1
ATOM 717 O O . GLN A 1 92 ? -16.942 9.042 24.517 1.00 97.62 92 GLN A O 1
ATOM 722 N N . LYS A 1 93 ? -16.952 7.380 22.993 1.00 97.75 93 LYS A N 1
ATOM 723 C CA . LYS A 1 93 ? -18.084 6.663 23.598 1.00 97.75 93 LYS A CA 1
ATOM 724 C C . LYS A 1 93 ? -17.716 6.136 24.987 1.00 97.75 93 LYS A C 1
ATOM 726 O O . LYS A 1 93 ? -18.462 6.387 25.932 1.00 97.75 93 LYS A O 1
ATOM 731 N N . LEU A 1 94 ? -16.542 5.520 25.152 1.00 97.81 94 LEU A N 1
ATOM 732 C CA . LEU A 1 94 ? -16.040 5.063 26.459 1.00 97.81 94 LEU A CA 1
ATOM 733 C C . LEU A 1 94 ? -15.943 6.213 27.480 1.00 97.81 94 LEU A C 1
ATOM 735 O O . LEU A 1 94 ? -16.471 6.089 28.587 1.00 97.81 94 LEU A O 1
ATOM 739 N N . GLN A 1 95 ? -15.393 7.372 27.092 1.00 96.62 95 GLN A N 1
ATOM 740 C CA . GLN A 1 95 ? -15.345 8.563 27.959 1.00 96.62 95 GLN A CA 1
ATOM 741 C C . GLN A 1 95 ? -16.741 9.052 28.368 1.00 96.62 95 GLN A C 1
ATOM 743 O O . GLN A 1 95 ? -16.962 9.476 29.506 1.00 96.62 95 GLN A O 1
ATOM 748 N N . THR A 1 96 ? -17.705 8.994 27.449 1.00 96.88 96 THR A N 1
ATOM 749 C CA . THR A 1 96 ? -19.095 9.381 27.720 1.00 96.88 96 THR A CA 1
ATOM 750 C C . THR A 1 96 ? -19.741 8.439 28.735 1.00 96.88 96 THR A C 1
ATOM 752 O O . THR A 1 96 ? -20.383 8.901 29.682 1.00 96.88 96 THR A O 1
ATOM 755 N N . LEU A 1 97 ? -19.524 7.128 28.599 1.00 96.12 97 LEU A N 1
ATOM 756 C CA . LEU A 1 97 ? -20.005 6.130 29.556 1.00 96.12 97 LEU A CA 1
ATOM 757 C C . LEU A 1 97 ? -19.379 6.307 30.940 1.00 96.12 97 LEU A C 1
ATOM 759 O O . LEU A 1 97 ? -20.093 6.257 31.943 1.00 96.12 97 LEU A O 1
ATOM 763 N N . LYS A 1 98 ? -18.078 6.604 31.002 1.00 94.56 98 LYS A N 1
ATOM 764 C CA . LYS A 1 98 ? -17.366 6.885 32.256 1.00 94.56 98 LYS A CA 1
ATOM 765 C C . LYS A 1 98 ? -17.983 8.072 32.998 1.00 94.56 98 LYS A C 1
ATOM 767 O O . LYS A 1 98 ? -18.288 7.963 34.183 1.00 94.56 98 LYS A O 1
ATOM 772 N N . LYS A 1 99 ? -18.271 9.171 32.289 1.00 93.19 99 LYS A N 1
ATOM 773 C CA . LYS A 1 99 ? -18.955 10.350 32.857 1.00 93.19 99 LYS A CA 1
ATOM 774 C C . LYS A 1 99 ? -20.359 10.020 33.373 1.00 93.19 99 LYS A C 1
ATOM 776 O O . LYS A 1 99 ? -20.729 10.484 34.450 1.00 93.19 99 LYS A O 1
ATOM 781 N N . ARG A 1 100 ? -21.131 9.213 32.635 1.00 91.88 100 ARG A N 1
ATOM 782 C CA . ARG A 1 100 ? -22.479 8.780 33.051 1.00 91.88 100 ARG A CA 1
ATOM 783 C C . ARG A 1 100 ? -22.441 7.926 34.319 1.00 91.88 100 ARG A C 1
ATOM 785 O O . ARG A 1 100 ? -23.261 8.148 35.202 1.00 91.88 100 ARG A O 1
ATOM 792 N N . LEU A 1 101 ? -21.479 7.009 34.441 1.00 90.81 101 LEU A N 1
ATOM 793 C CA . LEU A 1 101 ? -21.289 6.219 35.663 1.00 90.81 101 LEU A CA 1
ATOM 794 C C . LEU A 1 101 ? -20.908 7.101 36.858 1.00 90.81 101 LEU A C 1
ATOM 796 O O . LEU A 1 101 ? -21.505 6.961 37.920 1.00 90.81 101 LEU A O 1
ATOM 800 N N . SER A 1 102 ? -19.994 8.059 36.693 1.00 87.94 102 SER A N 1
ATOM 801 C CA . SER A 1 102 ? -19.633 8.980 37.783 1.00 87.94 102 SER A CA 1
ATOM 802 C C . SER A 1 102 ? -20.806 9.858 38.245 1.00 87.94 102 SER A C 1
ATOM 804 O O . SER A 1 102 ? -20.902 10.195 39.422 1.00 87.94 102 SER A O 1
ATOM 806 N N . ALA A 1 103 ? -21.738 10.208 37.352 1.00 85.75 103 ALA A N 1
ATOM 807 C CA . ALA A 1 103 ? -22.938 10.968 37.716 1.00 85.75 103 ALA A CA 1
ATOM 808 C C . ALA A 1 103 ? -23.924 10.167 38.592 1.00 85.75 103 ALA A C 1
ATOM 810 O O . ALA A 1 103 ? -24.657 10.759 39.383 1.00 85.75 103 ALA A O 1
ATOM 811 N N . VAL A 1 104 ? -23.926 8.834 38.475 1.00 81.88 104 VAL A N 1
ATOM 812 C CA . VAL A 1 104 ? -24.755 7.927 39.293 1.00 81.88 104 VAL A CA 1
ATOM 813 C C . VAL A 1 104 ? -24.236 7.837 40.736 1.00 81.88 104 VAL A C 1
ATOM 815 O O . VAL A 1 104 ? -25.031 7.680 41.660 1.00 81.88 104 VAL A O 1
ATOM 818 N N . GLU A 1 105 ? -22.928 8.000 40.948 1.00 72.88 105 GLU A N 1
ATOM 819 C CA . GLU A 1 105 ? -22.281 7.970 42.271 1.00 72.88 105 GLU A CA 1
ATOM 820 C C . GLU A 1 105 ? -22.561 9.211 43.130 1.00 72.88 105 GLU A C 1
ATOM 822 O O . GLU A 1 105 ? -22.667 9.109 44.351 1.00 72.88 105 GLU A O 1
ATOM 827 N N . GLY A 1 106 ? -22.704 10.387 42.513 1.00 61.66 106 GLY A N 1
ATOM 828 C CA . GLY A 1 106 ? -22.819 11.666 43.228 1.00 61.66 106 GLY A CA 1
ATOM 829 C C . GLY A 1 106 ? -24.161 11.921 43.929 1.00 61.66 106 GLY A C 1
ATOM 830 O O . GLY A 1 106 ? -24.280 12.889 44.679 1.00 61.66 106 GLY A O 1
ATOM 831 N N . LYS A 1 107 ? -25.184 11.084 43.710 1.00 58.59 107 LYS A N 1
ATOM 832 C CA . LYS A 1 107 ? -26.543 11.278 44.245 1.00 58.59 107 LYS A CA 1
ATOM 833 C C . LYS A 1 107 ? -26.834 10.236 45.337 1.00 58.59 107 LYS A C 1
ATOM 835 O O . LYS A 1 107 ? -27.131 9.091 45.024 1.00 58.59 107 LYS A O 1
ATOM 840 N N . ARG A 1 108 ? -26.726 10.628 46.618 1.00 52.66 108 ARG A N 1
ATOM 841 C CA . ARG A 1 108 ? -27.028 9.840 47.845 1.00 52.66 108 ARG A CA 1
ATOM 842 C C . ARG A 1 108 ? -26.448 8.410 47.861 1.00 52.66 108 ARG A C 1
ATOM 844 O O . ARG A 1 108 ? -27.069 7.445 47.417 1.00 52.66 108 ARG A O 1
ATOM 851 N N . SER A 1 109 ? -25.269 8.289 48.468 1.00 52.75 109 SER A N 1
ATOM 852 C CA . SER A 1 109 ? -24.567 7.036 48.781 1.00 52.75 109 SER A CA 1
ATOM 853 C C . SER A 1 109 ? -25.231 6.261 49.937 1.00 52.75 109 SER A C 1
ATOM 855 O O . SER A 1 109 ? -24.610 6.026 50.966 1.00 52.75 109 SER A O 1
ATOM 857 N N . ASP A 1 110 ? -26.489 5.859 49.770 1.00 57.69 110 ASP A N 1
ATOM 858 C CA . ASP A 1 110 ? -27.110 4.777 50.565 1.00 57.69 110 ASP A CA 1
ATOM 859 C C . ASP A 1 110 ? -27.431 3.559 49.674 1.00 57.69 110 ASP A C 1
ATOM 861 O O . ASP A 1 110 ? -28.186 2.654 50.027 1.00 57.69 110 ASP A O 1
ATOM 865 N N . GLY A 1 111 ? -26.861 3.553 48.462 1.00 59.97 111 GLY A N 1
ATOM 866 C CA . GLY A 1 111 ? -27.057 2.512 47.465 1.00 59.97 111 GLY A CA 1
ATOM 867 C C . GLY A 1 111 ? -26.612 1.147 47.983 1.00 59.97 111 GLY A C 1
ATOM 868 O O . GLY A 1 111 ? -25.526 0.994 48.539 1.00 59.97 111 GLY A O 1
ATOM 869 N N . SER A 1 112 ? -27.456 0.137 47.758 1.00 67.12 112 SER A N 1
ATOM 870 C CA . SER A 1 112 ? -27.147 -1.273 48.004 1.00 67.12 112 SER A CA 1
ATOM 871 C C . SER A 1 112 ? -25.725 -1.611 47.541 1.00 67.12 112 SER A C 1
ATOM 873 O O . SER A 1 112 ? -25.359 -1.294 46.410 1.00 67.12 112 SER A O 1
ATOM 875 N N . LYS A 1 113 ? -24.933 -2.297 48.382 1.00 77.31 113 LYS A N 1
ATOM 876 C CA . LYS A 1 113 ? -23.549 -2.734 48.082 1.00 77.31 113 LYS A CA 1
ATOM 877 C C . LYS A 1 113 ? -23.397 -3.370 46.691 1.00 77.31 113 LYS A C 1
ATOM 879 O O . LYS A 1 113 ? -22.351 -3.250 46.062 1.00 77.31 113 LYS A O 1
ATOM 884 N N . ASN A 1 114 ? -24.456 -4.012 46.196 1.00 79.50 114 ASN A N 1
ATOM 885 C CA . ASN A 1 114 ? -24.495 -4.646 44.881 1.00 79.50 114 ASN A CA 1
ATOM 886 C C . ASN A 1 114 ? -24.466 -3.642 43.716 1.00 79.50 114 ASN A C 1
ATOM 888 O O . ASN A 1 114 ? -23.878 -3.935 42.675 1.00 79.50 114 ASN A O 1
ATOM 892 N N . LEU A 1 115 ? -25.082 -2.467 43.878 1.00 81.19 115 LEU A N 1
ATOM 893 C CA . LEU A 1 115 ? -25.087 -1.402 42.876 1.00 81.19 115 LEU A CA 1
ATOM 894 C C . LEU A 1 115 ? -23.681 -0.829 42.703 1.00 81.19 115 LEU A C 1
ATOM 896 O O . LEU A 1 115 ? -23.176 -0.785 41.585 1.00 81.19 115 LEU A O 1
ATOM 900 N N . LEU A 1 116 ? -23.036 -0.484 43.820 1.00 82.44 116 LEU A N 1
ATOM 901 C CA . LEU A 1 116 ? -21.669 0.033 43.832 1.00 82.44 116 LEU A CA 1
ATOM 902 C C . LEU A 1 116 ? -20.699 -0.971 43.194 1.00 82.44 116 LEU A C 1
ATOM 904 O O . LEU A 1 116 ? -20.001 -0.638 42.244 1.00 82.44 116 LEU A O 1
ATOM 908 N N . ALA A 1 117 ? -20.771 -2.240 43.607 1.00 85.62 117 ALA A N 1
ATOM 909 C CA . ALA A 1 117 ? -19.951 -3.300 43.023 1.00 85.62 117 ALA A CA 1
ATOM 910 C C . ALA A 1 117 ? -20.196 -3.496 41.514 1.00 85.62 117 ALA A C 1
ATOM 912 O O . ALA A 1 117 ? -19.284 -3.872 40.778 1.00 85.62 117 ALA A O 1
ATOM 913 N N . THR A 1 118 ? -21.422 -3.270 41.033 1.00 88.50 118 THR A N 1
ATOM 914 C CA . THR A 1 118 ? -21.731 -3.326 39.595 1.00 88.50 118 THR A CA 1
ATOM 915 C C . THR A 1 118 ? -21.102 -2.149 38.858 1.00 88.50 118 THR A C 1
ATOM 917 O O . THR A 1 118 ? -20.510 -2.340 37.798 1.00 88.50 118 THR A O 1
ATOM 920 N N . MET A 1 119 ? -21.171 -0.946 39.423 1.00 87.31 119 MET A N 1
ATOM 921 C CA . MET A 1 119 ? -20.556 0.246 38.841 1.00 87.31 119 MET A CA 1
ATOM 922 C C . MET A 1 119 ? -19.033 0.137 38.775 1.00 87.31 119 MET A C 1
ATOM 924 O O . MET A 1 119 ? -18.461 0.421 37.724 1.00 87.31 119 MET A O 1
ATOM 928 N N . ASP A 1 120 ? -18.393 -0.351 39.837 1.00 89.94 120 ASP A N 1
ATOM 929 C CA . ASP A 1 120 ? -16.944 -0.581 39.873 1.00 89.94 120 ASP A CA 1
ATOM 930 C C . ASP A 1 120 ? -16.506 -1.561 38.777 1.00 89.94 120 ASP A C 1
ATOM 932 O O . ASP A 1 120 ? -15.537 -1.317 38.055 1.00 89.94 120 ASP A O 1
ATOM 936 N N . LYS A 1 121 ? -17.271 -2.643 38.575 1.00 94.00 121 LYS A N 1
ATOM 937 C CA . LYS A 1 121 ? -17.026 -3.592 37.478 1.00 94.00 121 LYS A CA 1
ATOM 938 C C . LYS A 1 121 ? -17.168 -2.934 36.107 1.00 94.00 121 LYS A C 1
ATOM 940 O O . LYS A 1 121 ? -16.323 -3.158 35.246 1.00 94.00 121 LYS A O 1
ATOM 945 N N . LEU A 1 122 ? -18.207 -2.124 35.893 1.00 95.38 122 LEU A N 1
ATOM 946 C CA . LEU A 1 122 ? -18.412 -1.427 34.618 1.00 95.38 122 LEU A CA 1
ATOM 947 C C . LEU A 1 122 ? -17.290 -0.425 34.331 1.00 95.38 122 LEU A C 1
ATOM 949 O O . LEU A 1 122 ? -16.813 -0.359 33.200 1.00 95.38 122 LEU A O 1
ATOM 953 N N . LYS A 1 123 ? -16.822 0.306 35.347 1.00 94.50 123 LYS A N 1
ATOM 954 C CA . LYS A 1 123 ? -15.655 1.192 35.231 1.00 94.50 123 LYS A CA 1
ATOM 955 C C . LYS A 1 123 ? -14.397 0.419 34.854 1.00 94.50 123 LYS A C 1
ATOM 957 O O . LYS A 1 123 ? -13.711 0.814 33.918 1.00 94.50 123 LYS A O 1
ATOM 962 N N . SER A 1 124 ? -14.143 -0.709 35.515 1.00 96.19 124 SER A N 1
ATOM 963 C CA . SER A 1 124 ? -12.998 -1.565 35.196 1.00 96.19 124 SER A CA 1
ATOM 964 C C . SER A 1 124 ? -13.060 -2.102 33.759 1.00 96.19 124 SER A C 1
ATOM 966 O O . SER A 1 124 ? -12.052 -2.084 33.055 1.00 96.19 124 SER A O 1
ATOM 968 N N . ILE A 1 125 ? -14.244 -2.502 33.277 1.00 96.94 125 ILE A N 1
ATOM 969 C CA . ILE A 1 125 ? -14.443 -2.919 31.877 1.00 96.94 125 ILE A CA 1
ATOM 970 C C . ILE A 1 125 ? -14.147 -1.767 30.908 1.00 96.94 125 ILE A C 1
ATOM 972 O O . ILE A 1 125 ? -13.487 -1.981 29.890 1.00 96.94 125 ILE A O 1
ATOM 976 N N . ILE A 1 126 ? -14.612 -0.550 31.211 1.00 97.12 126 ILE A N 1
ATOM 977 C CA . ILE A 1 126 ? -14.322 0.643 30.402 1.00 97.12 126 ILE A CA 1
ATOM 978 C C . ILE A 1 126 ? -12.813 0.879 30.326 1.00 97.12 126 ILE A C 1
ATOM 980 O O . ILE A 1 126 ? -12.290 1.036 29.229 1.00 97.12 126 ILE A O 1
ATOM 984 N N . GLU A 1 127 ? -12.106 0.838 31.454 1.00 96.94 127 GLU A N 1
ATOM 985 C CA . GLU A 1 127 ? -10.652 1.050 31.507 1.00 96.94 127 GLU A CA 1
ATOM 986 C C . GLU A 1 127 ? -9.881 -0.007 30.710 1.00 96.94 127 GLU A C 1
ATOM 988 O O . GLU A 1 127 ? -8.967 0.320 29.953 1.00 96.94 127 GLU A O 1
ATOM 993 N N . GLN A 1 128 ? -10.285 -1.276 30.802 1.00 97.50 128 GLN A N 1
ATOM 994 C CA . GLN A 1 128 ? -9.706 -2.342 29.982 1.00 97.50 128 GLN A CA 1
ATOM 995 C C . GLN A 1 128 ? -9.922 -2.092 28.484 1.00 97.50 128 GLN A C 1
ATOM 997 O O . GLN A 1 128 ? -9.003 -2.284 27.685 1.00 97.50 128 GLN A O 1
ATOM 1002 N N . LYS A 1 129 ? -11.114 -1.629 28.092 1.00 96.75 129 LYS A N 1
ATOM 1003 C CA . LYS A 1 129 ? -11.425 -1.286 26.697 1.00 96.75 129 LYS A CA 1
ATOM 1004 C C . LYS A 1 129 ? -10.669 -0.050 26.214 1.00 96.75 129 LYS A C 1
ATOM 1006 O O . LYS A 1 129 ? -10.239 -0.034 25.066 1.00 96.75 129 LYS A O 1
ATOM 1011 N N . GLU A 1 130 ? -10.459 0.952 27.066 1.00 97.75 130 GLU A N 1
ATOM 1012 C CA . GLU A 1 130 ? -9.630 2.126 26.756 1.00 97.75 130 GLU A CA 1
ATOM 1013 C C . GLU A 1 130 ? -8.187 1.701 26.442 1.00 97.75 130 GLU A C 1
ATOM 1015 O O . GLU A 1 130 ? -7.622 2.130 25.436 1.00 97.75 130 GLU A O 1
ATOM 1020 N N . ILE A 1 131 ? -7.608 0.807 27.251 1.00 97.81 131 ILE A N 1
ATOM 1021 C CA . ILE A 1 131 ? -6.264 0.254 27.013 1.00 97.81 131 ILE A CA 1
ATOM 1022 C C . ILE A 1 131 ? -6.214 -0.493 25.675 1.00 97.81 131 ILE A C 1
ATOM 1024 O O . ILE A 1 131 ? -5.317 -0.255 24.867 1.00 97.81 131 ILE A O 1
ATOM 1028 N N . GLU A 1 132 ? -7.189 -1.365 25.417 1.00 97.94 132 GLU A N 1
ATOM 1029 C CA . GLU A 1 132 ? -7.277 -2.126 24.167 1.00 97.94 132 GLU A CA 1
ATOM 1030 C C . GLU A 1 132 ? -7.346 -1.206 22.937 1.00 97.94 132 GLU A C 1
ATOM 1032 O O . GLU A 1 132 ? -6.604 -1.394 21.973 1.00 97.94 132 GLU A O 1
ATOM 1037 N N . ILE A 1 133 ? -8.195 -0.177 22.981 1.00 98.06 133 ILE A N 1
ATOM 1038 C CA . ILE A 1 133 ? -8.342 0.793 21.891 1.00 98.06 133 ILE A CA 1
ATOM 1039 C C . ILE A 1 133 ? -7.070 1.617 21.696 1.00 98.06 133 ILE A C 1
ATOM 1041 O O . ILE A 1 133 ? -6.671 1.852 20.557 1.00 98.06 133 ILE A O 1
ATOM 1045 N N . ASN A 1 134 ? -6.394 2.020 22.772 1.00 98.00 134 ASN A N 1
ATOM 1046 C CA . ASN A 1 134 ? -5.126 2.741 22.671 1.00 98.00 134 ASN A CA 1
ATOM 1047 C C . ASN A 1 134 ? -4.030 1.894 22.012 1.00 98.00 134 ASN A C 1
ATOM 1049 O O . ASN A 1 134 ? -3.289 2.412 21.174 1.00 98.00 134 ASN A O 1
ATOM 1053 N N . ASN A 1 135 ? -3.972 0.594 22.313 1.00 98.19 135 ASN A N 1
ATOM 1054 C CA . ASN A 1 135 ? -3.050 -0.325 21.645 1.00 98.19 135 ASN A CA 1
ATOM 1055 C C . ASN A 1 135 ? -3.357 -0.428 20.142 1.00 98.19 135 ASN A C 1
ATOM 1057 O O . ASN A 1 135 ? -2.447 -0.295 19.325 1.00 98.19 135 ASN A O 1
ATOM 1061 N N . LEU A 1 136 ? -4.635 -0.565 19.765 1.00 98.38 136 LEU A N 1
ATOM 1062 C CA . LEU A 1 136 ? -5.047 -0.586 18.354 1.00 98.38 136 LEU A CA 1
ATOM 1063 C C . LEU A 1 136 ? -4.706 0.729 17.635 1.00 98.38 136 LEU A C 1
ATOM 1065 O O . LEU A 1 136 ? -4.228 0.702 16.504 1.00 98.38 136 LEU A O 1
ATOM 1069 N N . LYS A 1 137 ? -4.876 1.889 18.287 1.00 97.94 137 LYS A N 1
ATOM 1070 C CA . LYS A 1 137 ? -4.456 3.192 17.731 1.00 97.94 137 LYS A CA 1
ATOM 1071 C C . LYS A 1 137 ? -2.960 3.229 17.440 1.00 97.94 137 LYS A C 1
ATOM 1073 O O . LYS A 1 137 ? -2.556 3.724 16.389 1.00 97.94 137 LYS A O 1
ATOM 1078 N N . GLN A 1 138 ? -2.146 2.726 18.365 1.00 97.62 138 GLN A N 1
ATOM 1079 C CA . GLN A 1 138 ? -0.699 2.678 18.189 1.00 97.62 138 GLN A CA 1
ATOM 1080 C C . GLN A 1 138 ? -0.308 1.748 17.035 1.00 97.62 138 GLN A C 1
ATOM 1082 O O . GLN A 1 138 ? 0.558 2.097 16.236 1.00 97.62 138 GLN A O 1
ATOM 1087 N N . GLU A 1 139 ? -0.967 0.598 16.909 1.00 98.06 139 GLU A N 1
ATOM 1088 C CA . GLU A 1 139 ? -0.730 -0.336 15.810 1.00 98.06 139 GLU A CA 1
ATOM 1089 C C . GLU A 1 139 ? -1.085 0.273 14.448 1.00 98.06 139 GLU A C 1
ATOM 1091 O O . GLU A 1 139 ? -0.258 0.236 13.536 1.00 98.06 139 GLU A O 1
ATOM 1096 N N . ILE A 1 140 ? -2.240 0.939 14.334 1.00 97.75 140 ILE A N 1
ATOM 1097 C CA . ILE A 1 140 ? -2.633 1.668 13.116 1.00 97.75 140 ILE A CA 1
ATOM 1098 C C . ILE A 1 140 ? -1.594 2.737 12.765 1.00 97.75 140 ILE A C 1
ATOM 1100 O O . ILE A 1 140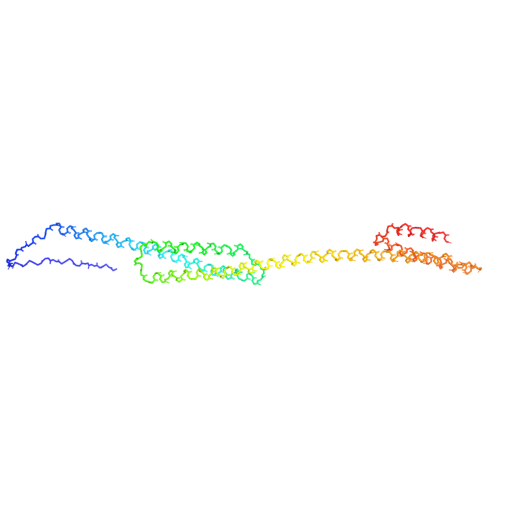 ? -1.156 2.824 11.618 1.00 97.75 140 ILE A O 1
ATOM 1104 N N . ALA A 1 141 ? -1.163 3.539 13.742 1.00 96.94 141 ALA A N 1
ATOM 1105 C CA . ALA A 1 141 ? -0.166 4.585 13.515 1.00 96.94 141 ALA A CA 1
ATOM 1106 C C . ALA A 1 141 ? 1.175 4.005 13.027 1.00 96.94 141 ALA A C 1
ATOM 1108 O O . ALA A 1 141 ? 1.787 4.536 12.098 1.00 96.94 141 ALA A O 1
ATOM 1109 N N . ASN A 1 142 ? 1.608 2.878 13.598 1.00 97.38 142 ASN A N 1
ATOM 1110 C CA . ASN A 1 142 ? 2.817 2.179 13.168 1.00 97.38 142 ASN A CA 1
ATOM 1111 C C . ASN A 1 142 ? 2.687 1.634 11.738 1.00 97.38 142 ASN A C 1
ATOM 1113 O O . ASN A 1 142 ? 3.608 1.795 10.934 1.00 97.38 142 ASN A O 1
ATOM 1117 N N . GLN A 1 143 ? 1.548 1.024 11.394 1.00 97.62 143 GLN A N 1
ATOM 1118 C CA . GLN A 1 143 ? 1.273 0.545 10.035 1.00 97.62 143 GLN A CA 1
ATOM 1119 C C . GLN A 1 143 ? 1.305 1.703 9.025 1.00 97.62 143 GLN A C 1
ATOM 1121 O O . GLN A 1 143 ? 1.972 1.603 7.994 1.00 97.62 143 GLN A O 1
ATOM 1126 N N . GLN A 1 144 ? 0.673 2.835 9.348 1.00 96.19 144 GLN A N 1
ATOM 1127 C CA . GLN A 1 144 ? 0.684 4.039 8.510 1.00 96.19 144 GLN A CA 1
ATOM 1128 C C . GLN A 1 144 ? 2.103 4.581 8.291 1.00 96.19 144 GLN A C 1
ATOM 1130 O O . GLN A 1 144 ? 2.460 4.931 7.164 1.00 96.19 144 GLN A O 1
ATOM 1135 N N . GLN A 1 145 ? 2.938 4.602 9.333 1.00 96.75 145 GLN A N 1
ATOM 1136 C CA . GLN A 1 145 ? 4.332 5.028 9.211 1.00 96.75 145 GLN A CA 1
ATOM 1137 C C . GLN A 1 145 ? 5.147 4.084 8.317 1.00 96.75 145 GLN A C 1
ATOM 1139 O O . GLN A 1 145 ? 5.922 4.547 7.476 1.00 96.75 145 GLN A O 1
ATOM 1144 N N . THR A 1 146 ? 4.965 2.768 8.455 1.00 97.38 146 THR A N 1
ATOM 1145 C CA . THR A 1 146 ? 5.617 1.781 7.582 1.00 97.38 146 THR A CA 1
ATOM 1146 C C . THR A 1 146 ? 5.205 1.980 6.123 1.00 97.38 146 THR A C 1
ATOM 1148 O O . THR A 1 146 ? 6.077 2.015 5.254 1.00 97.38 146 THR A O 1
ATOM 1151 N N . ILE A 1 147 ? 3.914 2.196 5.847 1.00 96.88 147 ILE A N 1
ATOM 1152 C CA . ILE A 1 147 ? 3.407 2.467 4.490 1.00 96.88 147 ILE A CA 1
ATOM 1153 C C . ILE A 1 147 ? 4.034 3.743 3.916 1.00 96.88 147 ILE A C 1
ATOM 1155 O O . ILE A 1 147 ? 4.487 3.754 2.770 1.00 96.88 147 ILE A O 1
ATOM 1159 N N . ALA A 1 148 ? 4.108 4.819 4.705 1.00 97.88 148 ALA A N 1
ATOM 1160 C CA . ALA A 1 148 ? 4.728 6.070 4.273 1.00 97.88 148 ALA A CA 1
ATOM 1161 C C . ALA A 1 148 ? 6.214 5.882 3.917 1.00 97.88 148 ALA A C 1
ATOM 1163 O O . ALA A 1 148 ? 6.671 6.354 2.874 1.00 97.88 148 ALA A O 1
ATOM 1164 N N . ASN A 1 149 ? 6.954 5.135 4.740 1.00 98.12 149 ASN A N 1
ATOM 1165 C CA . ASN A 1 149 ? 8.359 4.822 4.483 1.00 98.12 149 ASN A CA 1
ATOM 1166 C C . ASN A 1 149 ? 8.531 3.991 3.204 1.00 98.12 149 ASN A C 1
ATOM 1168 O O . ASN A 1 149 ? 9.362 4.330 2.362 1.00 98.12 149 ASN A O 1
ATOM 1172 N N . GLN A 1 150 ? 7.710 2.955 3.015 1.00 98.44 150 GLN A N 1
ATOM 1173 C CA . GLN A 1 150 ? 7.727 2.129 1.805 1.00 98.44 150 GLN A CA 1
ATOM 1174 C C . GLN A 1 150 ? 7.428 2.952 0.549 1.00 98.44 150 GLN A C 1
ATOM 1176 O O . GLN A 1 150 ? 8.119 2.805 -0.459 1.00 98.44 150 GLN A O 1
ATOM 1181 N N . LYS A 1 151 ? 6.459 3.872 0.612 1.00 98.31 151 LYS A N 1
ATOM 1182 C CA . LYS A 1 151 ? 6.137 4.778 -0.498 1.00 98.31 151 LYS A CA 1
ATOM 1183 C C . LYS A 1 151 ? 7.334 5.646 -0.894 1.00 98.31 151 LYS A C 1
ATOM 1185 O O . LYS A 1 151 ? 7.602 5.805 -2.084 1.00 98.31 151 LYS A O 1
ATOM 1190 N N . ASN A 1 152 ? 8.081 6.158 0.084 1.00 97.88 152 ASN A N 1
ATOM 1191 C CA . ASN A 1 152 ? 9.297 6.933 -0.173 1.00 97.88 152 ASN A CA 1
ATOM 1192 C C . ASN A 1 152 ? 10.401 6.075 -0.809 1.00 97.88 152 ASN A C 1
ATOM 1194 O O . ASN A 1 152 ? 11.065 6.522 -1.745 1.00 97.88 152 ASN A O 1
ATOM 1198 N N . THR A 1 153 ? 10.577 4.833 -0.348 1.00 98.38 153 THR A N 1
ATOM 1199 C CA . THR A 1 153 ? 11.530 3.893 -0.954 1.00 98.38 153 THR A CA 1
ATOM 1200 C C . THR A 1 153 ? 11.166 3.577 -2.404 1.00 98.38 153 THR A C 1
ATOM 1202 O O . THR A 1 153 ? 12.040 3.656 -3.263 1.00 98.38 153 THR A O 1
ATOM 1205 N N . ILE A 1 154 ? 9.891 3.298 -2.694 1.00 98.31 154 ILE A N 1
ATOM 1206 C CA . ILE A 1 154 ? 9.406 3.032 -4.059 1.00 98.31 154 ILE A CA 1
ATOM 1207 C C . ILE A 1 154 ? 9.655 4.241 -4.966 1.00 98.31 154 ILE A C 1
ATOM 1209 O O . ILE A 1 154 ? 10.166 4.083 -6.071 1.00 98.31 154 ILE A O 1
ATOM 1213 N N . ALA A 1 155 ? 9.360 5.456 -4.496 1.00 98.19 155 ALA A N 1
ATOM 1214 C CA . ALA A 1 155 ? 9.607 6.672 -5.271 1.00 98.19 155 ALA A CA 1
ATOM 1215 C C . ALA A 1 155 ? 11.101 6.858 -5.601 1.00 98.19 155 ALA A C 1
ATOM 1217 O O . ALA A 1 155 ? 11.451 7.177 -6.735 1.00 98.19 155 ALA A O 1
ATOM 1218 N N . SER A 1 156 ? 11.989 6.605 -4.636 1.00 97.88 156 SER A N 1
ATOM 1219 C CA . SER A 1 156 ? 13.443 6.671 -4.841 1.00 97.88 156 SER A CA 1
ATOM 1220 C C . SER A 1 156 ? 13.946 5.607 -5.829 1.00 97.88 156 SER A C 1
ATOM 1222 O O . SER A 1 156 ? 14.759 5.887 -6.717 1.00 97.88 156 SER A O 1
ATOM 1224 N N . GLN A 1 157 ? 13.417 4.386 -5.727 1.00 98.38 157 GLN A N 1
ATOM 1225 C CA . GLN A 1 157 ? 13.715 3.308 -6.670 1.00 98.38 157 GLN A CA 1
ATOM 1226 C C . GLN A 1 157 ? 13.252 3.655 -8.087 1.00 98.38 157 GLN A C 1
ATOM 1228 O O . GLN A 1 157 ? 14.004 3.419 -9.029 1.00 98.38 157 GLN A O 1
ATOM 1233 N N . GLN A 1 158 ? 12.080 4.277 -8.243 1.00 98.25 158 GLN A N 1
ATOM 1234 C CA . GLN A 1 158 ? 11.579 4.701 -9.551 1.00 98.25 158 GLN A CA 1
ATOM 1235 C C . GLN A 1 158 ? 12.524 5.702 -10.224 1.00 98.25 158 GLN A C 1
ATOM 1237 O O . GLN A 1 158 ? 12.909 5.495 -11.370 1.00 98.25 158 GLN A O 1
ATOM 1242 N N . VAL A 1 159 ? 12.990 6.722 -9.492 1.00 98.19 159 VAL A N 1
ATOM 1243 C CA . VAL A 1 159 ? 13.973 7.694 -10.012 1.00 98.19 159 VAL A CA 1
ATOM 1244 C C . VAL A 1 159 ? 15.255 6.999 -10.484 1.00 98.19 159 VAL A C 1
ATOM 1246 O O . VAL A 1 159 ? 15.815 7.351 -11.522 1.00 98.19 159 VAL A O 1
ATOM 1249 N N . THR A 1 160 ? 15.714 5.990 -9.740 1.00 98.19 160 THR A N 1
ATOM 1250 C CA . THR A 1 160 ? 16.915 5.220 -10.097 1.00 98.19 160 THR A CA 1
ATOM 1251 C C . THR A 1 160 ? 16.701 4.396 -11.367 1.00 98.19 160 THR A C 1
ATOM 1253 O O . THR 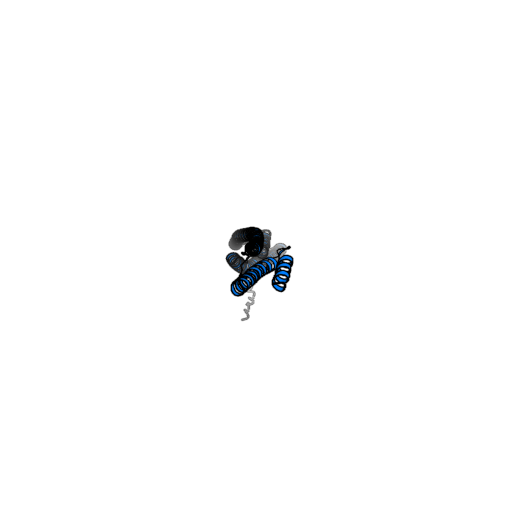A 1 160 ? 17.564 4.391 -12.244 1.00 98.19 160 THR A O 1
ATOM 1256 N N . ILE A 1 161 ? 15.550 3.730 -11.490 1.00 98.12 161 ILE A N 1
ATOM 1257 C CA . ILE A 1 161 ? 15.185 2.936 -12.671 1.00 98.12 161 ILE A CA 1
ATOM 1258 C C . ILE A 1 161 ? 15.101 3.830 -13.909 1.00 98.12 161 ILE A C 1
ATOM 1260 O O . ILE A 1 161 ? 15.659 3.483 -14.950 1.00 98.12 161 ILE A O 1
ATOM 1264 N N . ASP A 1 162 ? 14.467 4.996 -13.796 1.00 98.19 162 ASP A N 1
ATOM 1265 C CA . ASP A 1 162 ? 14.321 5.933 -14.911 1.00 98.19 162 ASP A CA 1
ATOM 1266 C C . ASP A 1 162 ? 15.689 6.449 -15.384 1.00 98.19 162 ASP A C 1
ATOM 1268 O O . ASP A 1 162 ? 15.972 6.469 -16.585 1.00 98.19 162 ASP A O 1
ATOM 1272 N N . ALA A 1 163 ? 16.582 6.787 -14.446 1.00 98.00 163 ALA A N 1
ATOM 1273 C CA . ALA A 1 163 ? 17.945 7.207 -14.761 1.00 98.00 163 ALA A CA 1
ATOM 1274 C C . ALA A 1 163 ? 18.750 6.096 -15.458 1.00 98.00 163 ALA A C 1
ATOM 1276 O O . ALA A 1 163 ? 19.405 6.350 -16.472 1.00 98.00 163 ALA A O 1
ATOM 1277 N N . GLN A 1 164 ? 18.672 4.859 -14.958 1.00 98.19 164 GLN A N 1
ATOM 1278 C CA . GLN A 1 164 ? 19.349 3.706 -15.561 1.00 98.19 164 GLN A CA 1
ATOM 1279 C C . GLN A 1 164 ? 18.800 3.376 -16.953 1.00 98.19 164 GLN A C 1
ATOM 1281 O O . GLN A 1 164 ? 19.570 3.070 -17.864 1.00 98.19 164 GLN A O 1
ATOM 1286 N N . SER A 1 165 ? 17.483 3.471 -17.136 1.00 97.31 165 SER A N 1
ATOM 1287 C CA . SER A 1 165 ? 16.822 3.275 -18.428 1.00 97.31 165 SER A CA 1
ATOM 1288 C C . SER A 1 165 ? 17.305 4.301 -19.458 1.00 97.31 165 SER A C 1
ATOM 1290 O O . SER A 1 165 ? 17.715 3.936 -20.563 1.00 97.31 165 SER A O 1
ATOM 1292 N N . GLN A 1 166 ? 17.367 5.579 -19.070 1.00 96.31 166 GLN A N 1
ATOM 1293 C CA . GLN A 1 166 ? 17.880 6.642 -19.932 1.00 96.31 166 GLN A CA 1
ATOM 1294 C C . GLN A 1 166 ? 19.364 6.447 -20.270 1.00 96.31 166 GLN A C 1
ATOM 1296 O O . GLN A 1 166 ? 19.768 6.645 -21.418 1.00 96.31 166 GLN A O 1
ATOM 1301 N N . GLU A 1 167 ? 20.188 6.039 -19.301 1.00 97.56 167 GLU A N 1
ATOM 1302 C CA . GLU A 1 167 ? 21.604 5.743 -19.536 1.00 97.56 167 GLU A CA 1
ATOM 1303 C C . GLU A 1 167 ? 21.781 4.583 -20.527 1.00 97.56 167 GLU A C 1
ATOM 1305 O O . GLU A 1 167 ? 22.609 4.666 -21.437 1.00 97.56 167 GLU A O 1
ATOM 1310 N N . LEU A 1 168 ? 20.991 3.515 -20.389 1.00 97.19 168 LEU A N 1
ATOM 1311 C CA . LEU A 1 168 ? 21.039 2.363 -21.286 1.00 97.19 168 LEU A CA 1
ATOM 1312 C C . LEU A 1 168 ? 20.625 2.743 -22.711 1.00 97.19 168 LEU A C 1
ATOM 1314 O O . LEU A 1 168 ? 21.328 2.383 -23.657 1.00 97.19 168 LEU A O 1
ATOM 1318 N N . MET A 1 169 ? 19.557 3.529 -22.869 1.00 96.44 169 MET A N 1
ATOM 1319 C CA . MET A 1 169 ? 19.137 4.050 -24.173 1.00 96.44 169 MET A CA 1
ATOM 1320 C C . MET A 1 169 ? 20.231 4.924 -24.801 1.00 96.44 169 MET A C 1
ATOM 1322 O O . MET A 1 169 ? 20.573 4.745 -25.971 1.00 96.44 169 MET A O 1
ATOM 1326 N N . ASN A 1 170 ? 20.861 5.797 -24.005 1.00 96.56 170 ASN A N 1
ATOM 1327 C CA . ASN A 1 170 ? 21.970 6.639 -24.455 1.00 96.56 170 ASN A CA 1
ATOM 1328 C C . ASN A 1 170 ? 23.191 5.815 -24.900 1.00 96.56 170 ASN A C 1
ATOM 1330 O O . ASN A 1 170 ? 23.827 6.135 -25.904 1.00 96.56 170 ASN A O 1
ATOM 1334 N N . LYS A 1 171 ? 23.524 4.734 -24.186 1.00 97.69 171 LYS A N 1
ATOM 1335 C CA . LYS A 1 171 ? 24.603 3.818 -24.590 1.00 97.69 171 LYS A CA 1
ATOM 1336 C C . LYS A 1 171 ? 24.258 3.073 -25.874 1.00 97.69 171 LYS A C 1
ATOM 1338 O O . LYS A 1 171 ? 25.119 2.919 -26.739 1.00 97.69 171 LYS A O 1
ATOM 1343 N N . GLN A 1 172 ? 23.015 2.619 -26.009 1.00 97.31 172 GLN A N 1
ATOM 1344 C CA . GLN A 1 172 ? 22.576 1.858 -27.172 1.00 97.31 172 GLN A CA 1
ATOM 1345 C C . GLN A 1 172 ? 22.556 2.722 -28.437 1.00 97.31 172 GLN A C 1
ATOM 1347 O O . GLN A 1 172 ? 23.072 2.292 -29.468 1.00 97.31 172 GLN A O 1
ATOM 1352 N N . GLN A 1 173 ? 22.034 3.952 -28.362 1.00 97.06 173 GLN A N 1
ATOM 1353 C CA . GLN A 1 173 ? 22.028 4.865 -29.510 1.00 97.06 173 GLN A CA 1
ATOM 1354 C C . GLN A 1 173 ? 23.455 5.211 -29.972 1.00 97.06 173 GLN A C 1
ATOM 1356 O O . GLN A 1 173 ? 23.727 5.225 -31.171 1.00 97.06 173 GLN A O 1
ATOM 1361 N N . GLU A 1 174 ? 24.385 5.419 -29.032 1.00 98.06 174 GLU A N 1
ATOM 1362 C CA . GLU A 1 174 ? 25.785 5.738 -29.330 1.00 98.06 174 GLU A CA 1
ATOM 1363 C C . GLU A 1 174 ? 26.508 4.545 -29.966 1.00 98.06 174 GLU A C 1
ATOM 1365 O O . GLU A 1 174 ? 27.270 4.703 -30.918 1.00 98.06 174 GLU A O 1
ATOM 1370 N N . MET A 1 175 ? 26.250 3.332 -29.472 1.00 98.44 175 MET A N 1
ATOM 1371 C CA . MET A 1 175 ? 26.819 2.102 -30.025 1.00 98.44 175 MET A CA 1
ATOM 1372 C C . MET A 1 175 ? 26.399 1.892 -31.483 1.00 98.44 175 MET A C 1
ATOM 1374 O O . MET A 1 175 ? 27.253 1.650 -32.335 1.00 98.44 175 MET A O 1
ATOM 1378 N N . TRP A 1 176 ? 25.105 2.029 -31.784 1.00 98.50 176 TRP A N 1
ATOM 1379 C CA . TRP A 1 176 ? 24.599 1.929 -33.154 1.00 98.50 176 TRP A CA 1
ATOM 1380 C C . TRP A 1 176 ? 25.194 3.000 -34.069 1.00 98.50 176 TRP A C 1
ATOM 1382 O O . TRP A 1 176 ? 25.581 2.702 -35.199 1.00 98.50 176 TRP A O 1
ATOM 1392 N N . TYR A 1 177 ? 25.325 4.234 -33.576 1.00 98.50 177 TYR A N 1
ATOM 1393 C CA . TYR A 1 177 ? 25.925 5.323 -34.343 1.00 98.50 177 TYR A CA 1
ATOM 1394 C C . TYR A 1 177 ? 27.406 5.064 -34.659 1.00 98.50 177 TYR A C 1
ATOM 1396 O O . TYR A 1 177 ? 27.843 5.252 -35.799 1.00 98.50 177 TYR A O 1
ATOM 1404 N N . LYS A 1 178 ? 28.180 4.581 -33.679 1.00 98.44 178 LYS A N 1
ATOM 1405 C CA . LYS A 1 178 ? 29.587 4.196 -33.877 1.00 98.44 178 LYS A CA 1
ATOM 1406 C C . LYS A 1 178 ? 29.728 3.056 -34.874 1.00 98.44 178 LYS A C 1
ATOM 1408 O O . LYS A 1 178 ? 30.497 3.192 -35.818 1.00 98.44 178 LYS A O 1
ATOM 1413 N N . LEU A 1 179 ? 28.930 1.998 -34.732 1.00 98.38 179 LEU A N 1
ATOM 1414 C CA . LEU A 1 179 ? 28.939 0.872 -35.667 1.00 98.38 179 LEU A CA 1
ATOM 1415 C C . LEU A 1 179 ? 28.623 1.323 -37.102 1.00 98.38 179 LEU A C 1
ATOM 1417 O O . LEU A 1 179 ? 29.316 0.935 -38.039 1.00 98.38 179 LEU A O 1
ATOM 1421 N N . GLY A 1 180 ? 27.620 2.189 -37.280 1.00 98.06 180 GLY A N 1
ATOM 1422 C CA . GLY A 1 180 ? 27.310 2.775 -38.587 1.00 98.06 180 GLY A CA 1
ATOM 1423 C C . GLY A 1 180 ? 28.478 3.579 -39.163 1.00 98.06 180 GLY A C 1
ATOM 1424 O O . GLY A 1 180 ? 28.768 3.485 -40.355 1.00 98.06 180 GLY A O 1
ATOM 1425 N N . THR A 1 181 ? 29.188 4.323 -38.313 1.00 97.94 181 THR A N 1
ATOM 1426 C CA . THR A 1 181 ? 30.368 5.110 -38.703 1.00 97.94 181 THR A CA 1
ATOM 1427 C C . THR A 1 181 ? 31.536 4.216 -39.123 1.00 97.94 181 THR A C 1
ATOM 1429 O O . THR A 1 181 ? 32.148 4.475 -40.156 1.00 97.94 181 THR A O 1
ATOM 1432 N N . GLU A 1 182 ? 31.813 3.142 -38.383 1.00 98.25 182 GLU A N 1
ATOM 1433 C CA . GLU A 1 182 ? 32.869 2.174 -38.712 1.00 98.25 182 GLU A CA 1
ATOM 1434 C C . GLU A 1 182 ? 32.572 1.422 -40.018 1.00 98.25 182 GLU A C 1
ATOM 1436 O O . GLU A 1 182 ? 33.440 1.285 -40.882 1.00 98.25 182 GLU A O 1
ATOM 1441 N N . LEU A 1 183 ? 31.324 0.985 -40.220 1.00 98.06 183 LEU A N 1
ATOM 1442 C CA . LEU A 1 183 ? 30.905 0.369 -41.483 1.00 98.06 183 LEU A CA 1
ATOM 1443 C C . LEU A 1 183 ? 31.060 1.341 -42.658 1.00 98.06 183 LEU A C 1
ATOM 1445 O O . LEU A 1 183 ? 31.502 0.945 -43.738 1.00 98.06 183 LEU A O 1
ATOM 1449 N N . HIS A 1 184 ? 30.729 2.617 -42.451 1.00 96.81 184 HIS A N 1
ATOM 1450 C CA . HIS A 1 184 ? 30.922 3.655 -43.460 1.00 96.81 184 HIS A CA 1
ATOM 1451 C C . HIS A 1 184 ? 32.408 3.871 -43.782 1.00 96.81 184 HIS A C 1
ATOM 1453 O O . HIS A 1 184 ? 32.755 3.945 -44.957 1.00 96.81 184 HIS A O 1
ATOM 1459 N N . SER A 1 185 ? 33.312 3.858 -42.796 1.00 96.88 185 SER A N 1
ATOM 1460 C CA . SER A 1 185 ? 34.754 3.979 -43.068 1.00 96.88 185 SER A CA 1
ATOM 1461 C C . SER A 1 185 ? 35.334 2.783 -43.827 1.00 96.88 185 SER A C 1
ATOM 1463 O O . SER A 1 185 ? 36.171 2.975 -44.705 1.00 96.88 185 SER A O 1
ATOM 1465 N N . VAL A 1 186 ? 34.849 1.557 -43.583 1.00 96.50 186 VAL A N 1
ATOM 1466 C CA . VAL A 1 186 ? 35.297 0.352 -44.320 1.00 96.50 186 VAL A CA 1
ATOM 1467 C C . VAL A 1 186 ? 35.059 0.483 -45.830 1.00 96.50 186 VAL A C 1
ATOM 1469 O O . VAL A 1 186 ? 35.822 -0.048 -46.639 1.00 96.50 186 VAL A O 1
ATOM 1472 N N . VAL A 1 187 ? 34.021 1.213 -46.246 1.00 94.19 187 VAL A N 1
ATOM 1473 C CA . VAL A 1 187 ? 33.738 1.471 -47.667 1.00 94.19 187 VAL A CA 1
ATOM 1474 C C . VAL A 1 187 ? 34.859 2.263 -48.344 1.00 94.19 187 VAL A C 1
ATOM 1476 O O . VAL A 1 187 ? 35.162 2.005 -49.518 1.00 94.19 187 VAL A O 1
ATOM 1479 N N . GLU A 1 188 ? 35.493 3.185 -47.622 1.00 90.50 188 GLU A N 1
ATOM 1480 C CA . GLU A 1 188 ? 36.609 3.992 -48.125 1.00 90.50 188 GLU A CA 1
ATOM 1481 C C . GLU A 1 188 ? 37.892 3.169 -48.302 1.00 90.50 188 GLU A C 1
ATOM 1483 O O . GLU A 1 188 ? 38.711 3.475 -49.169 1.00 90.50 188 GLU A O 1
ATOM 1488 N N . GLU A 1 189 ? 38.026 2.065 -47.568 1.00 94.12 189 GLU A N 1
ATOM 1489 C CA . GLU A 1 189 ? 39.178 1.160 -47.638 1.00 94.12 189 GLU A CA 1
ATOM 1490 C C . GLU A 1 189 ? 39.065 0.099 -48.748 1.00 94.12 189 GLU A C 1
ATOM 1492 O O . GLU A 1 189 ? 40.036 -0.602 -49.049 1.00 94.12 189 GLU A O 1
ATOM 1497 N N . LEU A 1 190 ? 37.902 -0.032 -49.401 1.00 93.75 190 LEU A N 1
ATOM 1498 C CA . LEU A 1 190 ? 37.707 -1.037 -50.448 1.00 93.75 190 LEU A CA 1
ATOM 1499 C C . LEU A 1 190 ? 38.664 -0.825 -51.641 1.00 93.75 190 LEU A C 1
ATOM 1501 O O . LEU A 1 190 ? 38.765 0.282 -52.183 1.00 93.75 190 LEU A O 1
ATOM 1505 N N . PRO A 1 191 ? 39.313 -1.896 -52.141 1.00 92.56 191 PRO A N 1
ATOM 1506 C CA . PRO A 1 191 ? 40.366 -1.778 -53.138 1.00 92.56 191 PRO A CA 1
ATOM 1507 C C . PRO A 1 191 ? 39.836 -1.368 -54.514 1.00 92.56 191 PRO A C 1
ATOM 1509 O O . PRO A 1 191 ? 38.765 -1.780 -54.969 1.00 92.56 191 PRO A O 1
ATOM 1512 N N . LYS A 1 192 ? 40.661 -0.618 -55.249 1.00 90.38 192 LYS A N 1
ATOM 1513 C CA . LYS A 1 192 ? 40.435 -0.343 -56.671 1.00 90.38 192 LYS A CA 1
ATOM 1514 C C . LYS A 1 192 ? 40.889 -1.544 -57.498 1.00 90.38 192 LYS A C 1
ATOM 1516 O O . LYS A 1 192 ? 42.079 -1.830 -57.589 1.00 90.38 192 LYS A O 1
ATOM 1521 N N . VAL A 1 193 ? 39.942 -2.221 -58.140 1.00 92.88 193 VAL A N 1
ATOM 1522 C CA . VAL A 1 193 ? 40.197 -3.436 -58.931 1.00 92.88 193 VAL A CA 1
ATOM 1523 C C . VAL A 1 193 ? 40.118 -3.186 -60.442 1.00 92.88 193 VAL A C 1
ATOM 1525 O O . VAL A 1 193 ? 39.386 -2.312 -60.925 1.00 92.88 193 VAL A O 1
ATOM 1528 N N . LYS A 1 194 ? 40.881 -3.968 -61.213 1.00 89.12 194 LYS A N 1
ATOM 1529 C CA . LYS A 1 194 ? 40.808 -4.024 -62.684 1.00 89.12 194 LYS A CA 1
ATOM 1530 C C . LYS A 1 194 ? 39.876 -5.172 -63.101 1.00 89.12 194 LYS A C 1
ATOM 1532 O O . LYS A 1 194 ? 39.713 -6.121 -62.356 1.00 89.12 194 LYS A O 1
ATOM 1537 N N . GLY A 1 195 ? 39.276 -5.088 -64.291 1.00 91.25 195 GLY A N 1
ATOM 1538 C CA . GLY A 1 195 ? 38.353 -6.114 -64.802 1.00 91.25 195 GLY A CA 1
ATOM 1539 C C . GLY A 1 195 ? 36.871 -5.821 -64.528 1.00 91.25 195 GLY A C 1
ATOM 1540 O O . GLY A 1 195 ? 36.494 -5.271 -63.496 1.00 91.25 195 GLY A O 1
ATOM 1541 N N . ARG A 1 196 ? 36.000 -6.151 -65.493 1.00 92.31 196 ARG A N 1
ATOM 1542 C CA . ARG A 1 196 ? 34.559 -5.821 -65.439 1.00 92.31 196 ARG A CA 1
ATOM 1543 C C . ARG A 1 196 ? 33.837 -6.531 -64.289 1.00 92.31 196 ARG A C 1
ATOM 1545 O O . ARG A 1 196 ? 33.004 -5.918 -63.627 1.00 92.31 196 ARG A O 1
ATOM 1552 N N . LYS A 1 197 ? 34.151 -7.812 -64.068 1.00 94.50 197 LYS A N 1
ATOM 1553 C CA . LYS A 1 197 ? 33.538 -8.642 -63.021 1.00 94.50 197 LYS A CA 1
ATOM 1554 C C . LYS A 1 197 ? 33.913 -8.139 -61.628 1.00 94.50 197 LYS A C 1
ATOM 1556 O O . LYS A 1 197 ? 33.024 -7.886 -60.823 1.00 94.50 197 LYS A O 1
ATOM 1561 N N . ASP A 1 198 ? 35.198 -7.904 -61.387 1.00 93.50 198 ASP A N 1
ATOM 1562 C CA . ASP A 1 198 ? 35.683 -7.482 -60.071 1.00 93.50 198 ASP A CA 1
ATOM 1563 C C . ASP A 1 198 ? 35.179 -6.084 -59.711 1.00 93.50 198 ASP A C 1
ATOM 1565 O O . ASP A 1 198 ? 34.731 -5.865 -58.588 1.00 93.50 198 ASP A O 1
ATOM 1569 N N . LYS A 1 199 ? 35.118 -5.158 -60.681 1.00 93.81 199 LYS A N 1
ATOM 1570 C CA . LYS A 1 199 ? 34.491 -3.840 -60.479 1.00 93.81 199 LYS A CA 1
ATOM 1571 C C . LYS A 1 199 ? 33.026 -3.949 -60.056 1.00 93.81 199 LYS A C 1
ATOM 1573 O O . LYS A 1 199 ? 32.597 -3.231 -59.157 1.00 93.81 199 LYS A O 1
ATOM 1578 N N . ARG A 1 200 ? 32.258 -4.850 -60.682 1.00 94.62 200 ARG A N 1
ATOM 1579 C CA . ARG A 1 200 ? 30.859 -5.105 -60.301 1.00 94.62 200 ARG A CA 1
ATOM 1580 C C . ARG A 1 200 ? 30.767 -5.683 -58.889 1.00 94.62 200 ARG A C 1
ATOM 1582 O O . ARG A 1 200 ? 29.916 -5.246 -58.124 1.00 94.62 200 ARG A O 1
ATOM 1589 N N . ASN A 1 201 ? 31.644 -6.621 -58.540 1.00 95.19 201 ASN A N 1
ATOM 1590 C CA . ASN A 1 201 ? 31.671 -7.219 -57.208 1.00 95.19 201 ASN A CA 1
ATOM 1591 C C . ASN A 1 201 ? 31.983 -6.173 -56.132 1.00 95.19 201 ASN A C 1
ATOM 1593 O O . ASN A 1 201 ? 31.223 -6.059 -55.180 1.00 95.19 201 ASN A O 1
ATOM 1597 N N . ILE A 1 202 ? 33.020 -5.348 -56.320 1.00 95.50 202 ILE A N 1
ATOM 1598 C CA . ILE A 1 202 ? 33.358 -4.265 -55.381 1.00 95.50 202 ILE A CA 1
ATOM 1599 C C . ILE A 1 202 ? 32.216 -3.252 -55.259 1.00 95.50 202 ILE A C 1
ATOM 1601 O O . ILE A 1 202 ? 31.905 -2.830 -54.148 1.00 95.50 202 ILE A O 1
ATOM 1605 N N . LYS A 1 203 ? 31.543 -2.899 -56.363 1.00 94.50 203 LYS A N 1
ATOM 1606 C CA . LYS A 1 203 ? 30.352 -2.035 -56.326 1.00 94.50 203 LYS A CA 1
ATOM 1607 C C . LYS A 1 203 ? 29.224 -2.651 -55.487 1.00 94.50 203 LYS A C 1
ATOM 1609 O O . LY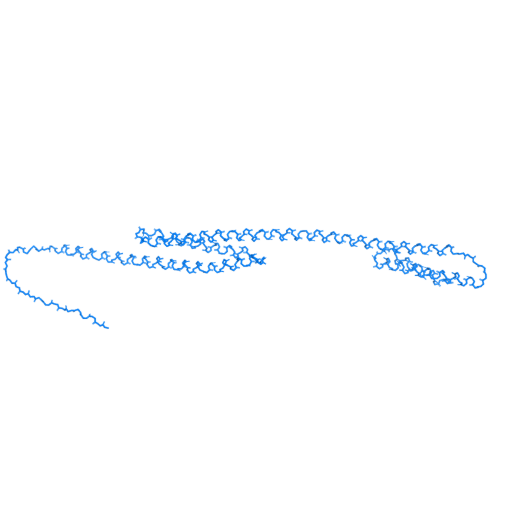S A 1 203 ? 28.654 -1.961 -54.648 1.00 94.50 203 LYS A O 1
ATOM 1614 N N . ASN A 1 204 ? 28.928 -3.936 -55.678 1.00 95.69 204 ASN A N 1
ATOM 1615 C CA . ASN A 1 204 ? 27.902 -4.637 -54.902 1.00 95.69 204 ASN A CA 1
ATOM 1616 C C . ASN A 1 204 ? 28.271 -4.726 -53.412 1.00 95.69 204 ASN A C 1
ATOM 1618 O O . ASN A 1 204 ? 27.425 -4.465 -52.562 1.00 95.69 204 ASN A O 1
ATOM 1622 N N . THR A 1 205 ? 29.530 -5.044 -53.093 1.00 96.44 205 THR A N 1
ATOM 1623 C CA . THR A 1 205 ? 30.036 -5.062 -51.712 1.00 96.44 205 THR A CA 1
ATOM 1624 C C . THR A 1 205 ? 29.914 -3.685 -51.069 1.00 96.44 205 THR A C 1
ATOM 1626 O O . THR A 1 205 ? 29.424 -3.572 -49.950 1.00 96.44 205 THR A O 1
ATOM 1629 N N . ARG A 1 206 ? 30.289 -2.625 -51.796 1.00 97.00 206 ARG A N 1
ATOM 1630 C CA . ARG A 1 206 ? 30.153 -1.243 -51.333 1.00 97.00 206 ARG A CA 1
ATOM 1631 C C . ARG A 1 206 ? 28.702 -0.898 -51.014 1.00 97.00 206 ARG A C 1
ATOM 1633 O O . ARG A 1 206 ? 28.427 -0.393 -49.932 1.00 97.00 206 ARG A O 1
ATOM 1640 N N . TYR A 1 207 ? 27.781 -1.209 -51.925 1.00 97.19 207 TYR A N 1
ATOM 1641 C CA . TYR A 1 207 ? 26.353 -0.988 -51.706 1.00 97.19 207 TYR A CA 1
ATOM 1642 C C . TYR A 1 207 ? 25.846 -1.739 -50.468 1.00 97.19 207 TYR A C 1
ATOM 1644 O O . TYR A 1 207 ? 25.142 -1.159 -49.648 1.00 97.19 207 TYR A O 1
ATOM 1652 N N . TYR A 1 208 ? 26.238 -3.006 -50.297 1.00 97.81 208 TYR A N 1
ATOM 1653 C CA . TYR A 1 208 ? 25.838 -3.815 -49.145 1.00 97.81 208 TYR A CA 1
ATOM 1654 C C . TYR A 1 208 ? 26.317 -3.222 -47.812 1.00 97.81 208 TYR A C 1
ATOM 1656 O O . TYR A 1 208 ? 25.524 -3.097 -46.880 1.00 97.81 208 TYR A O 1
ATOM 1664 N N . ILE A 1 209 ? 27.589 -2.822 -47.723 1.00 97.94 209 ILE A N 1
ATOM 1665 C CA . ILE A 1 209 ? 28.148 -2.241 -46.493 1.00 97.94 209 ILE A CA 1
ATOM 1666 C C . ILE A 1 209 ? 27.493 -0.889 -46.190 1.00 97.94 209 ILE A C 1
ATOM 1668 O O . ILE A 1 209 ? 27.090 -0.664 -45.051 1.00 97.94 209 ILE A O 1
ATOM 1672 N N . LEU A 1 210 ? 27.305 -0.026 -47.196 1.00 97.94 210 LEU A N 1
ATOM 1673 C CA . LEU A 1 210 ? 26.582 1.238 -47.015 1.00 97.94 210 LEU A CA 1
ATOM 1674 C C . LEU A 1 210 ? 25.139 1.004 -46.553 1.00 97.94 210 LEU A C 1
ATOM 1676 O O . LEU A 1 210 ? 24.672 1.701 -45.658 1.00 97.94 210 LEU A O 1
ATOM 1680 N N . ASN A 1 211 ? 24.449 -0.010 -47.082 1.00 98.06 211 ASN A N 1
ATOM 1681 C CA . ASN A 1 211 ? 23.107 -0.350 -46.615 1.00 98.06 211 ASN A CA 1
ATOM 1682 C C . ASN A 1 211 ? 23.106 -0.750 -45.130 1.00 98.06 211 ASN A C 1
ATOM 1684 O O . ASN A 1 211 ? 22.241 -0.313 -44.378 1.00 98.06 211 ASN A O 1
ATOM 1688 N N . LYS A 1 212 ? 24.101 -1.524 -44.674 1.00 98.38 212 LYS A N 1
ATOM 1689 C CA . LYS A 1 212 ? 24.244 -1.871 -43.249 1.00 98.38 212 LYS A CA 1
ATOM 1690 C C . LYS A 1 212 ? 24.622 -0.680 -42.372 1.00 98.38 212 LYS A C 1
ATOM 1692 O O . LYS A 1 212 ? 24.082 -0.550 -41.276 1.00 98.38 212 LYS A O 1
ATOM 1697 N N . ALA A 1 213 ? 25.474 0.219 -42.858 1.00 98.25 213 ALA A N 1
ATOM 1698 C CA . ALA A 1 213 ? 25.767 1.475 -42.173 1.00 98.25 213 ALA A CA 1
ATOM 1699 C C . ALA A 1 213 ? 24.498 2.330 -42.010 1.00 98.25 213 ALA A C 1
ATOM 1701 O O . ALA A 1 213 ? 24.231 2.840 -40.922 1.00 98.25 213 ALA A O 1
ATOM 1702 N N . LYS A 1 214 ? 23.676 2.427 -43.065 1.00 98.25 214 LYS A N 1
ATOM 1703 C CA . LYS A 1 214 ? 22.381 3.119 -43.044 1.00 98.25 214 LYS A CA 1
ATOM 1704 C C . LYS A 1 214 ? 21.443 2.535 -41.986 1.00 98.25 214 LYS A C 1
ATOM 1706 O O . LYS A 1 214 ? 20.956 3.298 -41.159 1.00 98.25 214 LYS A O 1
ATOM 1711 N N . GLU A 1 215 ? 21.243 1.214 -41.971 1.00 98.31 215 GLU A N 1
ATOM 1712 C CA . GLU A 1 215 ? 20.410 0.525 -40.967 1.00 98.31 215 GLU A CA 1
ATOM 1713 C C . GLU A 1 215 ? 20.868 0.855 -39.532 1.00 98.31 215 G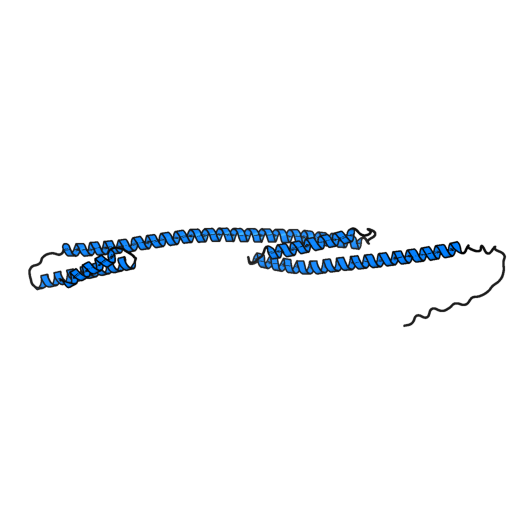LU A C 1
ATOM 1715 O O . GLU A 1 215 ? 20.052 1.172 -38.669 1.00 98.31 215 GLU A O 1
ATOM 1720 N N . CYS A 1 216 ? 22.182 0.863 -39.276 1.00 98.44 216 CYS A N 1
ATOM 1721 C CA . CYS A 1 216 ? 22.729 1.225 -37.963 1.00 98.44 216 CYS A CA 1
ATOM 1722 C C . CYS A 1 216 ? 22.393 2.675 -37.574 1.00 98.44 216 CYS A C 1
ATOM 1724 O O . CYS A 1 216 ? 21.990 2.940 -36.441 1.00 98.44 216 CYS A O 1
ATOM 1726 N N . PHE A 1 217 ? 22.512 3.624 -38.507 1.00 98.56 217 PHE A N 1
ATOM 1727 C CA . PHE A 1 217 ? 22.126 5.015 -38.261 1.00 98.56 217 PHE A CA 1
ATOM 1728 C C . PHE A 1 217 ? 20.614 5.185 -38.067 1.00 98.56 217 PHE A C 1
ATOM 1730 O O . PHE A 1 217 ? 20.191 5.989 -37.240 1.00 98.56 217 PHE A O 1
ATOM 1737 N N . GLU A 1 218 ? 19.783 4.426 -38.778 1.00 98.19 218 GLU A N 1
ATOM 1738 C CA . GLU A 1 218 ? 18.331 4.427 -38.569 1.00 98.19 218 GLU A CA 1
ATOM 1739 C C . GLU A 1 218 ? 17.974 3.910 -37.166 1.00 98.19 218 GLU A C 1
ATOM 1741 O O . GLU A 1 218 ? 17.180 4.545 -36.472 1.00 98.19 218 GLU A O 1
ATOM 1746 N N . HIS A 1 219 ? 18.620 2.837 -36.696 1.00 97.94 219 HIS A N 1
ATOM 1747 C CA . HIS A 1 219 ? 18.450 2.337 -35.327 1.00 97.94 219 HIS A CA 1
ATOM 1748 C C . HIS A 1 219 ? 18.910 3.341 -34.265 1.00 97.94 219 HIS A C 1
ATOM 1750 O O . HIS A 1 219 ? 18.193 3.583 -33.295 1.00 97.94 219 HIS A O 1
ATOM 1756 N N . ALA A 1 220 ? 20.062 3.988 -34.456 1.00 98.19 220 ALA A N 1
ATOM 1757 C CA . ALA A 1 220 ? 20.508 5.055 -33.561 1.00 98.19 220 ALA A CA 1
ATOM 1758 C C . ALA A 1 220 ? 19.519 6.236 -33.535 1.00 98.19 220 ALA A C 1
ATOM 1760 O O . ALA A 1 220 ? 19.244 6.788 -32.472 1.00 98.19 220 ALA A O 1
ATOM 1761 N N . ALA A 1 221 ? 18.946 6.611 -34.685 1.00 97.50 221 ALA A N 1
ATOM 1762 C CA . ALA A 1 221 ? 17.963 7.689 -34.781 1.00 97.50 221 ALA A CA 1
ATOM 1763 C C . ALA A 1 221 ? 16.642 7.341 -34.079 1.00 97.50 221 ALA A C 1
ATOM 1765 O O . ALA A 1 221 ? 16.080 8.191 -33.393 1.00 97.50 221 ALA A O 1
ATOM 1766 N N . GLN A 1 222 ? 16.171 6.095 -34.206 1.00 96.44 222 GLN A N 1
ATOM 1767 C CA . GLN A 1 222 ? 14.985 5.593 -33.496 1.00 96.44 222 GLN A CA 1
ATOM 1768 C C . GLN A 1 222 ? 15.148 5.667 -31.974 1.00 96.44 222 GLN A C 1
ATOM 1770 O O . GLN A 1 222 ? 14.174 5.902 -31.266 1.00 96.44 222 GLN A O 1
ATOM 1775 N N . LEU A 1 223 ? 16.378 5.506 -31.483 1.00 96.12 223 LEU A N 1
ATOM 1776 C CA . LEU A 1 223 ? 16.722 5.620 -30.065 1.00 96.12 223 LEU A CA 1
ATOM 1777 C C . LEU A 1 223 ? 17.009 7.065 -29.611 1.00 96.12 223 LEU A C 1
ATOM 1779 O O . LEU A 1 223 ? 17.286 7.278 -28.434 1.00 96.12 223 LEU A O 1
ATOM 1783 N N . GLY A 1 224 ? 16.917 8.052 -30.512 1.00 95.25 224 GLY A N 1
ATOM 1784 C CA . GLY A 1 224 ? 17.021 9.478 -30.184 1.00 95.25 224 GLY A CA 1
ATOM 1785 C C . GLY A 1 224 ? 18.338 10.165 -30.564 1.00 95.25 224 GLY A C 1
ATOM 1786 O O . GLY A 1 224 ? 18.533 11.330 -30.209 1.00 95.25 224 GLY A O 1
ATOM 1787 N N . HIS A 1 225 ? 19.239 9.508 -31.302 1.00 97.50 225 HIS A N 1
ATOM 1788 C CA . HIS A 1 225 ? 20.550 10.088 -31.598 1.00 97.50 225 HIS A CA 1
ATOM 1789 C C . HIS A 1 225 ? 20.429 11.257 -32.587 1.00 97.50 225 HIS A C 1
ATOM 1791 O O . HIS A 1 225 ? 20.054 11.083 -33.751 1.00 97.50 225 HIS A O 1
ATOM 1797 N N . SER A 1 226 ? 20.829 12.453 -32.152 1.00 95.75 226 SER A N 1
ATOM 1798 C CA . SER A 1 226 ? 20.575 13.728 -32.845 1.00 95.75 226 SER A CA 1
ATOM 1799 C C . SER A 1 226 ? 21.111 13.804 -34.281 1.00 95.75 226 SER A C 1
ATOM 1801 O O . SER A 1 226 ? 20.477 14.398 -35.153 1.00 95.75 226 SER A O 1
ATOM 1803 N N . LEU A 1 227 ? 22.263 13.184 -34.554 1.00 96.69 227 LEU A N 1
ATOM 1804 C CA . LEU A 1 227 ? 22.916 13.215 -35.873 1.00 96.69 227 LEU A CA 1
ATOM 1805 C C . LEU A 1 227 ? 22.624 11.988 -36.743 1.00 96.69 227 LEU A C 1
ATOM 1807 O O . LEU A 1 227 ? 22.965 11.967 -37.925 1.00 96.69 227 LEU A O 1
ATOM 1811 N N . ALA A 1 228 ? 22.017 10.941 -36.187 1.00 97.50 228 ALA A N 1
ATOM 1812 C CA . ALA A 1 228 ? 21.954 9.661 -36.882 1.00 97.50 228 ALA A CA 1
ATOM 1813 C C . ALA A 1 228 ? 20.997 9.716 -38.085 1.00 97.50 228 ALA A C 1
ATOM 1815 O O . ALA A 1 228 ? 21.323 9.237 -39.168 1.00 97.50 228 ALA A O 1
ATOM 1816 N N . GLY A 1 229 ? 19.869 10.421 -37.955 1.00 97.25 229 GLY A N 1
ATOM 1817 C CA . GLY A 1 229 ? 18.909 10.580 -39.052 1.00 97.25 229 GLY A CA 1
ATOM 1818 C C . GLY A 1 229 ? 19.425 11.415 -40.234 1.00 97.25 229 GLY A C 1
ATOM 1819 O O . GLY A 1 229 ? 18.993 11.218 -41.371 1.00 97.25 229 GLY A O 1
ATOM 1820 N N . SER A 1 230 ? 20.347 12.362 -40.018 1.00 97.69 230 SER A N 1
ATOM 1821 C CA . SER A 1 230 ? 21.008 13.064 -41.131 1.00 97.69 230 SER A CA 1
ATOM 1822 C C . SER A 1 230 ? 22.079 12.185 -41.779 1.00 97.69 230 SER A C 1
ATOM 1824 O O . SER A 1 230 ? 22.173 12.160 -43.007 1.00 97.69 230 SER A O 1
ATOM 1826 N N . LYS A 1 231 ? 22.817 11.398 -40.985 1.00 97.62 231 LYS A N 1
ATOM 1827 C CA . LYS A 1 231 ? 23.801 10.434 -41.491 1.00 97.62 231 LYS A CA 1
ATOM 1828 C C . LYS A 1 231 ? 23.185 9.315 -42.324 1.00 97.62 231 LYS A C 1
ATOM 1830 O O . LYS A 1 231 ? 23.687 9.057 -43.414 1.00 97.62 231 LYS A O 1
ATOM 1835 N N . ALA A 1 232 ? 22.067 8.730 -41.898 1.00 98.12 232 ALA A N 1
ATOM 1836 C CA . ALA A 1 232 ? 21.344 7.726 -42.684 1.00 98.12 232 ALA A CA 1
ATOM 1837 C C . ALA A 1 232 ? 20.985 8.246 -44.092 1.00 98.12 232 ALA A C 1
ATOM 1839 O O . ALA A 1 232 ? 21.250 7.583 -45.093 1.00 98.12 232 ALA A O 1
ATOM 1840 N N . ARG A 1 233 ? 20.471 9.482 -44.179 1.00 97.75 233 ARG A N 1
ATOM 1841 C CA . ARG A 1 233 ? 20.138 10.139 -45.457 1.00 97.75 233 ARG A CA 1
ATOM 1842 C C . ARG A 1 233 ? 21.366 10.436 -46.316 1.00 97.75 233 ARG A C 1
ATOM 1844 O O . ARG A 1 233 ? 21.299 10.319 -47.538 1.00 97.75 233 ARG A O 1
ATOM 1851 N N . GLN A 1 234 ? 22.488 10.813 -45.699 1.00 96.94 234 GLN A N 1
ATOM 1852 C CA . GLN A 1 234 ? 23.750 11.003 -46.418 1.00 96.94 234 GLN A CA 1
ATOM 1853 C C . GLN A 1 234 ? 24.176 9.697 -47.108 1.00 96.94 234 GLN A C 1
ATOM 1855 O O . GLN A 1 234 ? 24.428 9.696 -48.313 1.00 96.94 234 GLN A O 1
ATOM 1860 N N . VAL A 1 235 ? 24.201 8.593 -46.356 1.00 96.94 235 VAL A N 1
ATOM 1861 C CA . VAL A 1 235 ? 24.588 7.265 -46.856 1.00 96.94 235 VAL A CA 1
ATOM 1862 C C . VAL A 1 235 ? 23.655 6.791 -47.972 1.00 96.94 235 VAL A C 1
ATOM 1864 O O . VAL A 1 235 ? 24.117 6.289 -48.994 1.00 96.94 235 VAL A O 1
ATOM 1867 N N . GLU A 1 236 ? 22.349 7.016 -47.841 1.00 96.69 236 GLU A N 1
ATOM 1868 C CA . GLU A 1 236 ? 21.363 6.705 -48.886 1.00 96.69 236 GLU A CA 1
ATOM 1869 C C . GLU A 1 236 ? 21.625 7.467 -50.198 1.00 96.69 236 GLU A C 1
ATOM 1871 O O . GLU A 1 236 ? 21.546 6.906 -51.299 1.00 96.69 236 GLU A O 1
ATOM 1876 N N . GLY A 1 237 ? 22.008 8.742 -50.089 1.00 96.50 237 GLY A N 1
ATOM 1877 C CA . GLY A 1 237 ? 22.423 9.552 -51.231 1.00 96.50 237 GLY A CA 1
ATOM 1878 C C . GLY A 1 237 ? 23.702 9.037 -51.898 1.00 96.50 237 GLY A C 1
ATOM 1879 O O . GLY A 1 237 ? 23.805 9.065 -53.124 1.00 96.50 237 GLY A O 1
ATOM 1880 N N . GLU A 1 238 ? 24.665 8.538 -51.121 1.00 94.88 238 GLU A N 1
ATOM 1881 C CA . GLU A 1 238 ? 25.889 7.913 -51.640 1.00 94.88 238 GLU A CA 1
ATOM 1882 C C . GLU A 1 238 ? 25.593 6.593 -52.358 1.00 94.88 238 GLU A C 1
ATOM 1884 O O . GLU A 1 238 ? 26.076 6.379 -53.469 1.00 94.88 238 GLU A O 1
ATOM 1889 N N . MET A 1 239 ? 24.737 5.746 -51.781 1.00 94.81 239 MET A N 1
ATOM 1890 C CA . MET A 1 239 ? 24.299 4.487 -52.394 1.00 94.81 239 MET A CA 1
ATOM 1891 C C . MET A 1 239 ? 23.626 4.703 -53.750 1.00 94.81 239 MET A C 1
ATOM 1893 O O . MET A 1 239 ? 23.871 3.941 -54.683 1.00 94.81 239 MET A O 1
ATOM 1897 N N . SER A 1 240 ? 22.819 5.759 -53.876 1.00 92.69 240 SER A N 1
ATOM 1898 C CA . SER A 1 240 ? 22.117 6.109 -55.119 1.00 92.69 240 SER A CA 1
ATOM 1899 C C . SER A 1 240 ? 23.059 6.531 -56.256 1.00 92.69 240 SER A C 1
ATOM 1901 O O . SER A 1 240 ? 22.654 6.553 -57.417 1.00 92.69 240 SER A O 1
ATOM 1903 N N . ARG A 1 241 ? 24.313 6.882 -55.937 1.00 90.69 241 ARG A N 1
ATOM 1904 C CA . ARG A 1 241 ? 25.336 7.324 -56.901 1.00 90.69 241 ARG A CA 1
ATOM 1905 C C . ARG A 1 241 ? 26.287 6.208 -57.339 1.00 90.69 241 ARG A C 1
ATOM 1907 O O . ARG A 1 241 ? 27.132 6.461 -58.197 1.00 90.69 241 ARG A O 1
ATOM 1914 N N . LEU A 1 242 ? 26.187 5.013 -56.750 1.00 86.19 242 LEU A N 1
ATOM 1915 C CA . LEU A 1 242 ? 27.036 3.868 -57.093 1.00 86.19 242 LEU A CA 1
ATOM 1916 C C . LEU A 1 242 ? 26.669 3.270 -58.439 1.00 86.19 242 LEU A C 1
ATOM 1918 O O . LEU A 1 242 ? 27.604 2.978 -59.223 1.00 86.19 242 LEU A O 1
#

Organism: Bacteroides fragilis (strain ATCC 25285 / DSM 2151 / CCUG 4856 / JCM 11019 / LMG 10263 / NCTC 9343 / Onslow / VPI 2553 / EN-2) (NCBI:txid272559)

Sequence (242 aa):
MIYSIPFLFFIIVSCSNSSTEMVAKSKYDAKIAEYKELNEQQAAVIEDNLEKSKIINNVVTELNQIAGNTHSLRVNVEHGVGELSQAEEINQKLQTLKKRLSAVEGKRSDGSKNLLATMDKLKSIIEQKEIEINNLKQEIANQQQTIANQKNTIASQQVTIDAQSQELMNKQQEMWYKLGTELHSVVEELPKVKGRKDKRNIKNTRYYILNKAKECFEHAAQLGHSLAGSKARQVEGEMSRL

Secondary structure (DSSP, 8-state):
---PPP-PPP--------------HHHHHHHHHHHHHHHHHHHHHHHHHHHHHHHHHHHHHHHHHHHHHHHHHHHHHHTT---HHHHHHHHHHHHHHHHHHHHHHTS-S---HHHHHHHHHHHHHHHHHHHHHHHHHHHHHHHHHHHHHHHHHHHHHHHHHHHHHHHHHHHHHHHHHHHHHHHHHHHHH-----SHHHHHHHHHHHHHHHHHHHHHHHHHHHTT-TTHHHHHHHHHHHHTT-

Foldseek 3Di:
DDDDDDDDDDDDDDDDDDPPPVPPVVVVVVVVVVVVVVVVVVVVVVVLVVVLVVLLVVLVVVLVVLVVLLVVLVVCLVVLNHDLVSLVVSLVSLVVNVVSLVVNVVPDPPDDPVSVVSSVVSNVSSVVSNVSSVVSNVSNVVSVVVVVVVVVVVVVVVVVVVVVVLVVLVVQLVVLLVQLVVLLVVLVVQDDDDDPVVVVVNLVVSLVSLVSSLVSLVRSVVSPNPCSVVVSVVSVVVSVVD

Radius of gyration: 51.59 Å; chains: 1; bounding box: 110×28×151 Å